Protein AF-M8BTF5-F1 (afdb_monomer_lite)

Radius of gyration: 24.42 Å; chains: 1; bounding box: 63×48×67 Å

Foldseek 3Di:
DQVQFQPDPDDDPPDDLACDPVNVCCCCVVVVQQADEDEPFARADPVRDGSCVVCVVVVRYDYDYDDPQDDPLLLLLLLVVVVPPPDPDDDDDDPPPVPVSPPDDDDDDDDDDDDPERDDGPDDDDPVLLVVLAPPDAADPQEAEEEEEDQCFPPDPLNLQQLVLVVVVCLVPDDPVLVVVVVPDDDDPDPPPSGRYAYEYEHEQDDDGSPDSDGQRRSLSVQSSGSSHNYYDGYDDLAQDPDQDDDDDDDDPDDDDRDGDRPCVVRVHQAYEYEPADPDPCLVVDPDNSCPRCVVVVRYDYHYRPDNDDPVVVSVVCVVCVVVVVVVVVVSVVSSVVVVVPDDDDDDD

pLDDT: mean 70.76, std 21.53, range [23.16, 95.31]

InterPro domains:
  IPR004821 Cytidyltransferase-like domain [PF01467] (1-77)
  IPR014729 Rossmann-like alpha/beta/alpha sandwich fold [G3DSA:3.40.50.620] (1-106)
  IPR014729 Rossmann-like alpha/beta/alpha sandwich fold [G3DSA:3.40.50.620] (118-165)
  IPR014729 Rossmann-like alpha/beta/alpha sandwich fold [G3DSA:3.40.50.620] (202-347)
  IPR044608 Ethanolamine-phosphate cytidylyltransferase [PTHR45780] (1-162)

Structure (mmCIF, N/CA/C/O backbone):
data_AF-M8BTF5-F1
#
_entry.id   AF-M8BTF5-F1
#
loop_
_atom_site.group_PDB
_atom_site.id
_atom_site.type_symbol
_atom_site.label_atom_id
_atom_site.label_alt_id
_atom_site.label_comp_id
_atom_site.label_asym_id
_atom_site.label_entity_id
_atom_site.label_seq_id
_atom_site.pdbx_PDB_ins_code
_atom_site.Cartn_x
_atom_site.Cartn_y
_atom_site.Cartn_z
_atom_site.occupancy
_atom_site.B_iso_or_equiv
_atom_site.auth_seq_id
_atom_site.auth_comp_id
_atom_site.auth_asym_id
_atom_site.auth_atom_id
_atom_site.pdbx_PDB_model_num
ATOM 1 N N . MET A 1 1 ? -2.715 7.857 0.118 1.00 91.88 1 MET A N 1
ATOM 2 C CA . MET A 1 1 ? -2.411 6.487 0.606 1.00 91.88 1 MET A CA 1
ATOM 3 C C . MET A 1 1 ? -3.646 5.615 0.764 1.00 91.88 1 MET A C 1
ATOM 5 O O . MET A 1 1 ? -3.796 4.723 -0.051 1.00 91.88 1 MET A O 1
ATOM 9 N N . VAL A 1 2 ? -4.540 5.851 1.737 1.00 93.94 2 VAL A N 1
ATOM 10 C CA . VAL A 1 2 ? -5.700 4.960 1.991 1.00 93.94 2 VAL A CA 1
ATOM 11 C C . VAL A 1 2 ? -6.562 4.757 0.738 1.00 93.94 2 VAL A C 1
ATOM 13 O O . VAL A 1 2 ? -6.818 3.623 0.352 1.00 93.94 2 VAL A O 1
ATOM 16 N N . ARG A 1 3 ? -6.881 5.842 0.017 1.00 93.25 3 ARG A N 1
ATOM 17 C CA . ARG A 1 3 ? -7.615 5.792 -1.261 1.00 93.25 3 ARG A CA 1
ATOM 18 C C . ARG A 1 3 ? -6.934 4.941 -2.340 1.00 93.25 3 ARG A C 1
ATOM 20 O O . ARG A 1 3 ? -7.605 4.490 -3.247 1.00 93.25 3 ARG A O 1
ATOM 27 N N . ALA A 1 4 ? -5.624 4.708 -2.279 1.00 91.69 4 ALA A N 1
ATOM 28 C CA . ALA A 1 4 ? -4.925 3.900 -3.278 1.00 91.69 4 ALA A CA 1
ATOM 29 C C . ALA A 1 4 ? -5.041 2.391 -3.019 1.00 91.69 4 ALA A C 1
ATOM 31 O O . ALA A 1 4 ? -4.773 1.604 -3.921 1.00 91.69 4 ALA A O 1
ATOM 32 N N . VAL A 1 5 ? -5.476 1.970 -1.827 1.00 95.00 5 VAL A N 1
ATOM 33 C CA . VAL A 1 5 ? -5.699 0.554 -1.514 1.00 95.00 5 VAL A CA 1
ATOM 34 C C . VAL A 1 5 ? -6.898 0.042 -2.310 1.00 95.00 5 VAL A C 1
ATOM 36 O O . VAL A 1 5 ? -7.943 0.691 -2.358 1.00 95.00 5 VAL A O 1
ATOM 39 N N . LYS A 1 6 ? -6.762 -1.112 -2.962 1.00 92.69 6 LYS A N 1
ATOM 40 C CA . LYS A 1 6 ? -7.749 -1.611 -3.935 1.00 92.69 6 LYS A CA 1
ATOM 41 C C . LYS A 1 6 ? -9.100 -2.029 -3.363 1.00 92.69 6 LYS A C 1
ATOM 43 O O . LYS A 1 6 ? -10.069 -2.055 -4.112 1.00 92.69 6 LYS A O 1
ATOM 48 N N . TRP A 1 7 ? -9.156 -2.311 -2.064 1.00 94.88 7 TRP A N 1
ATOM 49 C CA . TRP A 1 7 ? -10.384 -2.665 -1.343 1.00 94.88 7 TRP A CA 1
ATOM 50 C C . TRP A 1 7 ? -11.135 -1.460 -0.756 1.00 94.88 7 TRP A C 1
ATOM 52 O O . TRP A 1 7 ? -12.173 -1.648 -0.138 1.00 94.88 7 TRP A O 1
ATOM 62 N N . VAL A 1 8 ? -10.595 -0.243 -0.873 1.00 94.88 8 VAL A N 1
ATOM 63 C CA . VAL A 1 8 ? -11.203 0.967 -0.295 1.00 94.88 8 VAL A CA 1
ATOM 64 C C . VAL A 1 8 ? -12.071 1.652 -1.341 1.00 94.88 8 VAL A C 1
ATOM 66 O O . VAL A 1 8 ? -11.531 2.206 -2.285 1.00 94.88 8 VAL A O 1
ATOM 69 N N . ASP A 1 9 ? -13.387 1.702 -1.199 1.00 93.75 9 ASP A N 1
ATOM 70 C CA . ASP A 1 9 ? -14.206 2.422 -2.187 1.00 93.75 9 ASP A CA 1
ATOM 71 C C . ASP A 1 9 ? -14.142 3.942 -1.985 1.00 93.75 9 ASP A C 1
ATOM 73 O O . ASP A 1 9 ? -13.822 4.682 -2.919 1.00 93.75 9 ASP A O 1
ATOM 77 N N . ASP A 1 10 ? -14.321 4.401 -0.744 1.00 93.38 10 ASP A N 1
ATOM 78 C CA . ASP A 1 10 ? -14.235 5.816 -0.386 1.00 93.38 10 ASP A CA 1
ATOM 79 C C . ASP A 1 10 ? -13.507 6.052 0.947 1.00 93.38 10 ASP A C 1
ATOM 81 O O . ASP A 1 10 ? -13.260 5.133 1.730 1.00 93.38 10 ASP A O 1
ATOM 85 N N . VAL A 1 11 ? -13.116 7.303 1.188 1.00 94.25 11 VAL A N 1
ATOM 86 C CA . VAL A 1 11 ? -12.413 7.750 2.391 1.00 94.25 11 VAL A CA 1
ATOM 87 C C . VAL A 1 11 ? -13.181 8.912 2.999 1.00 94.25 11 VAL A C 1
ATOM 89 O O . VAL A 1 11 ? -13.242 9.985 2.403 1.00 94.25 11 VAL A O 1
ATOM 92 N N . ILE A 1 12 ? -13.698 8.708 4.210 1.00 92.88 12 ILE A N 1
ATOM 93 C CA . ILE A 1 12 ? -14.308 9.763 5.023 1.00 92.88 12 ILE A CA 1
ATOM 94 C C . ILE A 1 12 ? -13.173 10.493 5.764 1.00 92.88 12 ILE A C 1
ATOM 96 O O . ILE A 1 12 ? -12.535 9.880 6.627 1.00 92.88 12 ILE A O 1
ATOM 100 N N . PRO A 1 13 ? -12.859 11.756 5.421 1.00 93.44 13 PRO A N 1
ATOM 101 C CA . PRO A 1 13 ? -11.859 12.532 6.146 1.00 93.44 13 PRO A CA 1
ATOM 102 C C . PRO A 1 13 ? -12.377 12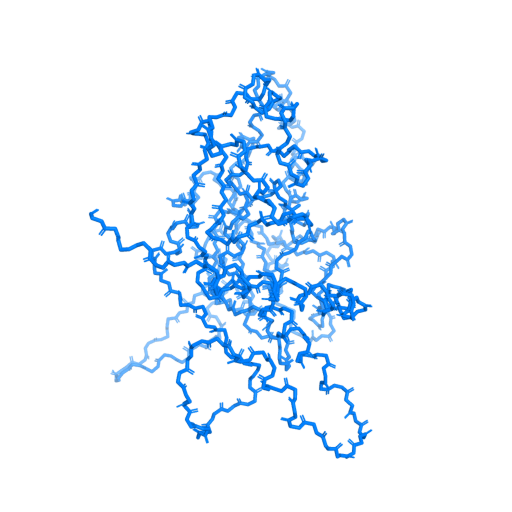.926 7.534 1.00 93.44 13 PRO A C 1
ATOM 104 O O . PRO A 1 13 ? -13.581 12.901 7.788 1.00 93.44 13 PRO A O 1
ATOM 107 N N . ASP A 1 14 ? -11.451 13.289 8.423 1.00 90.62 14 ASP A N 1
ATOM 108 C CA . ASP A 1 14 ? -11.752 13.853 9.747 1.00 90.62 14 ASP A CA 1
ATOM 109 C C . ASP A 1 14 ? -12.682 12.985 10.615 1.00 90.62 14 ASP A C 1
ATOM 111 O O . ASP A 1 14 ? -13.454 13.484 11.434 1.00 90.62 14 ASP A O 1
ATOM 115 N N . ALA A 1 15 ? -12.604 11.659 10.448 1.00 91.62 15 ALA A N 1
ATOM 116 C CA . ALA A 1 15 ? -13.328 10.716 11.290 1.00 91.62 15 ALA A CA 1
ATOM 117 C C . ALA A 1 15 ? -12.871 10.849 12.761 1.00 91.62 15 ALA A C 1
ATOM 119 O O . ALA A 1 15 ? -11.661 10.860 13.025 1.00 91.62 15 ALA A O 1
ATOM 120 N N . PRO A 1 16 ? -13.804 10.942 13.729 1.00 91.06 16 PRO A N 1
ATOM 121 C CA . PRO A 1 16 ? -13.460 11.066 15.138 1.00 91.06 16 PRO A CA 1
ATOM 122 C C . PRO A 1 16 ? -12.758 9.803 15.643 1.00 91.06 16 PRO A C 1
ATOM 124 O O . PRO A 1 16 ? -13.013 8.695 15.174 1.00 91.06 16 PRO A O 1
ATOM 127 N N . TYR A 1 17 ? -11.886 9.968 16.641 1.00 86.62 17 TYR A N 1
ATOM 128 C CA . TYR A 1 17 ? -11.158 8.843 17.235 1.00 86.62 17 TYR A CA 1
ATOM 129 C C . TYR A 1 17 ? -12.093 7.842 17.938 1.00 86.62 17 TYR A C 1
ATOM 131 O O . TYR A 1 17 ? -11.892 6.635 17.840 1.00 86.62 17 TYR A O 1
ATOM 139 N N . ALA A 1 18 ? -13.111 8.345 18.642 1.00 88.69 18 ALA A N 1
ATOM 140 C CA . ALA A 1 18 ? -14.152 7.540 19.274 1.00 88.69 18 ALA A CA 1
ATOM 141 C C . ALA A 1 18 ? -15.421 7.555 18.417 1.00 88.69 18 ALA A C 1
ATOM 143 O O . ALA A 1 18 ? -15.786 8.601 17.873 1.00 88.69 18 ALA A O 1
ATOM 144 N N . ILE A 1 19 ? -16.131 6.427 18.346 1.00 90.50 19 ILE A N 1
ATOM 145 C CA . ILE A 1 19 ? -17.435 6.380 17.680 1.00 90.50 19 ILE A CA 1
ATOM 146 C C . ILE A 1 19 ? -18.469 7.028 18.603 1.00 90.50 19 ILE A C 1
ATOM 148 O O . ILE A 1 19 ? -18.914 6.408 19.565 1.00 90.50 19 ILE A O 1
ATOM 152 N N . THR A 1 20 ? -18.834 8.279 18.318 1.00 91.00 20 THR A N 1
ATOM 153 C CA . THR A 1 20 ? -19.910 9.006 19.009 1.00 91.00 20 THR A CA 1
ATOM 154 C C . THR A 1 20 ? -21.282 8.632 18.444 1.00 91.00 20 THR A C 1
ATOM 156 O O . THR A 1 20 ? -21.372 8.082 17.346 1.00 91.00 20 THR A O 1
ATOM 159 N N . GLU A 1 21 ? -22.364 8.945 19.165 1.00 91.12 21 GLU A N 1
ATOM 160 C CA . GLU A 1 21 ? -23.736 8.730 18.671 1.00 91.12 21 GLU A CA 1
ATOM 161 C C . GLU A 1 21 ? -24.002 9.498 17.368 1.00 91.12 21 GLU A C 1
ATOM 163 O O . GLU A 1 21 ? -24.509 8.923 16.405 1.00 91.12 21 GLU A O 1
ATOM 168 N N . ASP A 1 22 ? -23.573 10.760 17.290 1.00 92.94 22 ASP A N 1
ATOM 169 C CA . ASP A 1 22 ? -23.720 11.585 16.085 1.00 92.94 22 ASP A CA 1
ATOM 170 C C . ASP A 1 22 ? -22.992 10.974 14.886 1.00 92.94 22 ASP A C 1
ATOM 172 O O . ASP A 1 22 ? -23.549 10.858 13.792 1.00 92.94 22 ASP A O 1
ATOM 176 N N . PHE A 1 23 ? -21.749 10.528 15.091 1.00 93.50 23 PHE A N 1
ATOM 177 C CA . PHE A 1 23 ? -20.981 9.915 14.015 1.00 93.50 23 PHE A CA 1
ATOM 178 C C . PHE A 1 23 ? -21.560 8.558 13.617 1.00 93.50 23 PHE A C 1
ATOM 180 O O . PHE A 1 23 ? -21.603 8.230 12.435 1.00 93.50 23 PHE A O 1
ATOM 187 N N . MET A 1 24 ? -22.075 7.789 14.574 1.00 92.62 24 MET A N 1
ATOM 188 C CA . MET A 1 24 ? -22.773 6.538 14.302 1.00 92.62 24 MET A CA 1
ATOM 189 C C . MET A 1 24 ? -24.024 6.747 13.445 1.00 92.62 24 MET A C 1
ATOM 191 O O . MET A 1 24 ? -24.221 6.018 12.471 1.00 92.62 24 MET A O 1
ATOM 195 N N . ASN A 1 25 ? -24.832 7.763 13.759 1.00 92.38 25 ASN A N 1
ATOM 196 C CA . ASN A 1 25 ? -25.991 8.140 12.952 1.00 92.38 25 ASN A CA 1
ATOM 197 C C . ASN A 1 25 ? -25.573 8.509 11.528 1.00 92.38 25 ASN A C 1
ATOM 199 O O . ASN A 1 25 ? -26.194 8.047 10.572 1.00 92.38 25 ASN A O 1
ATOM 203 N N . LYS A 1 26 ? -24.476 9.257 11.381 1.00 93.50 26 LYS A N 1
ATOM 204 C CA . LYS A 1 26 ? -23.908 9.585 10.073 1.00 93.50 26 LYS A CA 1
ATOM 205 C C . LYS A 1 26 ? -23.497 8.330 9.295 1.00 93.50 26 LYS A C 1
ATOM 207 O O . LYS A 1 26 ? -23.896 8.150 8.147 1.00 93.50 26 LYS A O 1
ATOM 212 N N . LEU A 1 27 ? -22.736 7.426 9.919 1.00 93.38 27 LEU A N 1
ATOM 213 C CA . LEU A 1 27 ? -22.276 6.181 9.291 1.00 93.38 27 LEU A CA 1
ATOM 214 C C . LEU A 1 27 ? -23.445 5.313 8.811 1.00 93.38 27 LEU A C 1
ATOM 216 O O . LEU A 1 27 ? -23.391 4.748 7.722 1.00 93.38 27 LEU A O 1
ATOM 220 N N . PHE A 1 28 ? -24.499 5.202 9.612 1.00 91.25 28 PHE A N 1
ATOM 221 C CA . PHE A 1 28 ? -25.571 4.246 9.359 1.00 91.25 28 PHE A CA 1
ATOM 222 C C . PHE A 1 28 ? -26.722 4.797 8.527 1.00 91.25 28 PHE A C 1
ATOM 224 O O . PHE A 1 28 ? -27.287 4.036 7.748 1.00 91.25 28 PHE A O 1
ATOM 231 N N . ASN A 1 29 ? -27.053 6.080 8.670 1.00 92.44 29 ASN A N 1
ATOM 232 C CA . ASN A 1 29 ? -28.206 6.678 7.995 1.00 92.44 29 ASN A CA 1
ATOM 233 C C . ASN A 1 29 ? -27.806 7.479 6.750 1.00 92.44 29 ASN A C 1
ATOM 235 O O . ASN A 1 29 ? -28.564 7.509 5.787 1.00 92.44 29 ASN A O 1
ATOM 239 N N . GLU A 1 30 ? -26.635 8.128 6.753 1.00 93.12 30 GLU A N 1
ATOM 240 C CA . GLU A 1 30 ? -26.167 8.905 5.594 1.00 93.12 30 GLU A CA 1
ATOM 241 C C . GLU A 1 30 ? -25.276 8.059 4.682 1.00 93.12 30 GLU A C 1
ATOM 243 O O . GLU A 1 30 ? -25.489 8.013 3.472 1.00 93.12 30 GLU A O 1
ATOM 248 N N . TYR A 1 31 ? -24.295 7.355 5.257 1.00 92.44 31 TYR A N 1
ATOM 249 C CA . TYR A 1 31 ? -23.362 6.523 4.488 1.00 92.44 31 TYR A CA 1
ATOM 250 C C . TYR A 1 31 ? -23.852 5.087 4.254 1.00 92.44 31 TYR A C 1
ATOM 252 O O . TYR A 1 31 ? -23.210 4.357 3.502 1.00 92.44 31 TYR A O 1
ATOM 260 N N . ASN A 1 32 ? -24.972 4.677 4.862 1.00 94.44 32 ASN A N 1
ATOM 261 C CA . ASN A 1 32 ? -25.550 3.331 4.736 1.00 94.44 32 ASN A CA 1
ATOM 262 C C . ASN A 1 32 ? -24.550 2.193 5.030 1.00 94.44 32 ASN A C 1
ATOM 264 O O . ASN A 1 32 ? -24.510 1.183 4.332 1.00 94.44 32 ASN A O 1
ATOM 268 N N . ILE A 1 33 ? -23.715 2.354 6.060 1.00 94.50 33 ILE A N 1
ATOM 269 C CA . ILE A 1 33 ? -22.727 1.343 6.459 1.00 94.50 33 ILE A CA 1
ATOM 270 C C . ILE A 1 33 ? -23.385 0.295 7.357 1.00 94.50 33 ILE A C 1
ATOM 272 O O . ILE A 1 33 ? -23.956 0.623 8.390 1.00 94.50 33 ILE A O 1
ATOM 276 N N . ASP A 1 34 ? -23.257 -0.990 7.040 1.00 94.31 34 ASP A N 1
ATOM 277 C CA . ASP A 1 34 ? -23.866 -2.050 7.856 1.00 94.31 34 ASP A CA 1
ATOM 278 C C . ASP A 1 34 ? -23.084 -2.347 9.142 1.00 94.31 34 ASP A C 1
ATOM 280 O O . ASP A 1 34 ? -23.672 -2.487 10.218 1.00 94.31 34 ASP A O 1
ATOM 284 N N . TYR A 1 35 ? -21.754 -2.424 9.038 1.00 95.31 35 TYR A N 1
ATOM 285 C CA . TYR A 1 35 ? -20.866 -2.859 10.116 1.00 95.31 35 TYR A CA 1
ATOM 286 C C . TYR A 1 35 ? -19.579 -2.037 10.172 1.00 95.31 35 TYR A C 1
ATOM 288 O O . TYR A 1 35 ? -18.994 -1.701 9.145 1.00 95.31 35 TYR A O 1
ATOM 296 N N . ILE A 1 36 ? -19.088 -1.816 11.390 1.00 94.50 36 ILE A N 1
ATOM 297 C CA . ILE A 1 36 ? -17.745 -1.302 11.665 1.00 94.50 36 ILE A CA 1
ATOM 298 C C . ILE A 1 36 ? -16.819 -2.493 11.923 1.00 94.50 36 ILE A C 1
ATOM 300 O O . ILE A 1 36 ? -17.150 -3.377 12.715 1.00 94.50 36 ILE A O 1
ATOM 304 N N . ILE A 1 37 ? -15.662 -2.528 11.259 1.00 94.69 37 ILE A N 1
ATOM 305 C CA . ILE A 1 37 ? -14.674 -3.605 11.401 1.00 94.69 37 ILE A CA 1
ATOM 306 C C . ILE A 1 37 ? -13.396 -3.048 12.026 1.00 94.69 37 ILE A C 1
ATOM 308 O O . ILE A 1 37 ? -12.874 -2.038 11.558 1.00 94.69 37 ILE A O 1
ATOM 312 N N . HIS A 1 38 ? -12.871 -3.721 13.050 1.00 92.81 38 HIS A N 1
ATOM 313 C CA . HIS A 1 38 ? -11.590 -3.379 13.672 1.00 92.81 38 HIS A CA 1
ATOM 314 C C . HIS A 1 38 ? -10.766 -4.636 13.990 1.00 92.81 38 HIS A C 1
ATOM 316 O O . HIS A 1 38 ? -11.296 -5.750 14.015 1.00 92.81 38 HIS A O 1
ATOM 322 N N . GLY A 1 39 ? -9.467 -4.447 14.230 1.00 88.50 39 GLY A N 1
ATOM 323 C CA . GLY A 1 39 ? -8.601 -5.479 14.794 1.00 88.50 39 GLY A CA 1
ATOM 324 C C . GLY A 1 39 ? -9.070 -5.949 16.174 1.00 88.50 39 GLY A C 1
ATOM 325 O O . GLY A 1 39 ? -9.899 -5.307 16.829 1.00 88.50 39 GLY A O 1
ATOM 326 N N . ASP A 1 40 ? -8.528 -7.079 16.607 1.00 84.88 40 ASP A N 1
ATOM 327 C CA . ASP A 1 40 ? -8.742 -7.682 17.923 1.00 84.88 40 ASP A CA 1
ATOM 328 C C . ASP A 1 40 ? -7.954 -6.998 19.058 1.00 84.88 40 ASP A C 1
ATOM 330 O O . ASP A 1 40 ? -8.089 -7.384 20.220 1.00 84.88 40 ASP A O 1
ATOM 334 N N . ASP A 1 41 ? -7.180 -5.953 18.749 1.00 83.25 41 ASP A N 1
ATOM 335 C CA . ASP A 1 41 ? -6.477 -5.132 19.726 1.00 83.25 41 ASP A CA 1
ATOM 336 C C . ASP A 1 41 ? -7.425 -4.194 20.502 1.00 83.25 41 ASP A C 1
ATOM 338 O O . ASP A 1 41 ? -8.382 -3.647 19.939 1.00 83.25 41 ASP A O 1
ATOM 342 N N . PRO A 1 42 ? -7.184 -3.988 21.813 1.00 81.88 42 PRO A N 1
ATOM 343 C CA . PRO A 1 42 ? -8.034 -3.131 22.626 1.00 81.88 42 PRO A CA 1
ATOM 344 C C . PRO A 1 42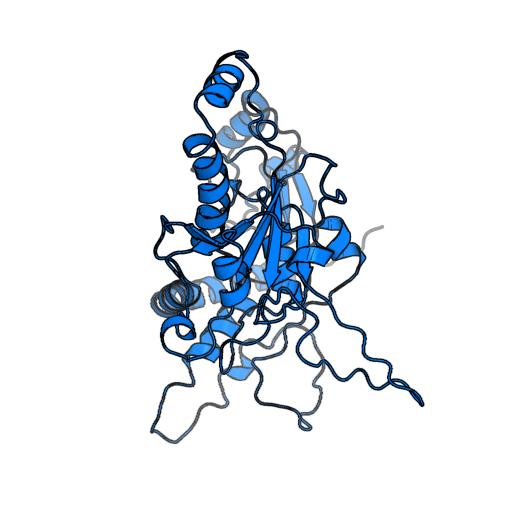 ? -7.881 -1.664 22.205 1.00 81.88 42 PRO A C 1
ATOM 346 O O . PRO A 1 42 ? -6.779 -1.118 22.157 1.00 81.88 42 PRO A O 1
ATOM 349 N N . CYS A 1 43 ? -9.009 -1.003 21.944 1.00 85.44 43 CYS A N 1
ATOM 350 C CA . CYS A 1 43 ? -9.060 0.418 21.614 1.00 85.44 43 CYS A CA 1
ATOM 351 C C . CYS A 1 43 ? -9.731 1.179 22.761 1.00 85.44 43 CYS A C 1
ATOM 353 O O . CYS A 1 43 ? -10.956 1.289 22.816 1.00 85.44 43 CYS A O 1
ATOM 355 N N . LEU A 1 44 ? -8.917 1.642 23.712 1.00 85.25 44 LEU A N 1
ATOM 356 C CA . LEU A 1 44 ? -9.391 2.286 24.936 1.00 85.25 44 LEU A CA 1
ATOM 357 C C . LEU A 1 44 ? -9.253 3.809 24.859 1.00 85.25 44 LEU A C 1
ATOM 359 O O . LEU A 1 44 ? -8.256 4.338 24.356 1.00 85.25 44 LEU A O 1
ATOM 363 N N . LEU A 1 45 ? -10.254 4.505 25.387 1.00 85.88 45 LEU A N 1
ATOM 364 C CA . LEU A 1 45 ? -10.249 5.945 25.615 1.00 85.88 45 LEU A CA 1
ATOM 365 C C . LEU A 1 45 ? -9.493 6.287 26.916 1.00 85.88 45 LEU A C 1
ATOM 367 O O . LEU A 1 45 ? -9.196 5.393 27.713 1.00 85.88 45 LEU A O 1
ATOM 371 N N . PRO A 1 46 ? -9.146 7.569 27.162 1.00 82.94 46 PRO A N 1
ATOM 372 C CA . PRO A 1 46 ? -8.409 7.971 28.366 1.00 82.94 46 PRO A CA 1
ATOM 373 C C . PRO A 1 46 ? -9.096 7.618 29.694 1.00 82.94 46 PRO A C 1
ATOM 375 O O . PRO A 1 46 ? -8.419 7.476 30.708 1.00 82.94 46 PRO A O 1
ATOM 378 N N . ASP A 1 47 ? -10.420 7.471 29.686 1.00 83.75 47 ASP A N 1
ATOM 379 C CA . ASP A 1 47 ? -11.238 7.039 30.824 1.00 83.75 47 ASP A CA 1
ATOM 380 C C . ASP A 1 47 ? -11.299 5.504 30.990 1.00 83.75 47 ASP A C 1
ATOM 382 O O . ASP A 1 47 ? -11.920 5.005 31.925 1.00 83.75 47 ASP A O 1
ATOM 386 N N . GLY A 1 48 ? -10.641 4.750 30.102 1.00 82.31 48 GLY A N 1
ATOM 387 C CA . GLY A 1 48 ? -10.629 3.288 30.082 1.00 82.31 48 GLY A CA 1
ATOM 388 C C . GLY A 1 48 ? -11.824 2.653 29.369 1.00 82.31 48 GLY A C 1
ATOM 389 O O . GLY A 1 48 ? -11.900 1.425 29.313 1.00 82.31 48 GLY A O 1
ATOM 390 N N . THR A 1 49 ? -12.745 3.446 28.817 1.00 86.25 49 THR A N 1
ATOM 391 C CA . THR A 1 49 ? -13.893 2.924 28.069 1.00 86.25 49 THR A CA 1
ATOM 392 C C . THR A 1 49 ? -13.501 2.494 26.656 1.00 86.25 49 THR A C 1
ATOM 394 O O . THR A 1 49 ? -12.495 2.929 26.095 1.00 86.25 49 THR A O 1
ATOM 397 N N . ASP A 1 50 ? -14.286 1.589 26.076 1.00 87.69 50 ASP A N 1
ATOM 398 C CA . ASP A 1 50 ? -14.058 1.070 24.729 1.00 87.69 50 ASP A CA 1
ATOM 399 C C . ASP A 1 50 ? -14.541 2.073 23.670 1.00 87.69 50 ASP A C 1
ATOM 401 O O . ASP A 1 50 ? -15.721 2.434 23.642 1.00 87.69 50 ASP A O 1
ATOM 405 N N . ALA A 1 51 ? -13.650 2.474 22.759 1.00 91.62 51 ALA A N 1
ATOM 406 C CA . ALA A 1 51 ? -13.941 3.430 21.686 1.00 91.62 51 ALA A CA 1
ATOM 407 C C . ALA A 1 51 ? -15.068 2.974 20.731 1.00 91.62 51 ALA A C 1
ATOM 409 O O . ALA A 1 51 ? -15.644 3.799 20.018 1.00 91.62 51 ALA A O 1
ATOM 410 N N . TYR A 1 52 ? -15.397 1.676 20.729 1.00 92.19 52 TYR A N 1
ATOM 411 C CA . TYR A 1 52 ? -16.444 1.054 19.915 1.00 92.19 52 TYR A CA 1
ATOM 412 C C . TYR A 1 52 ? -17.630 0.532 20.742 1.00 92.19 52 TYR A C 1
ATOM 414 O O . TYR A 1 52 ? -18.464 -0.204 20.204 1.00 92.19 52 TYR A O 1
ATOM 422 N N . ALA A 1 53 ? -17.743 0.891 22.028 1.00 91.62 53 ALA A N 1
ATOM 423 C CA . ALA A 1 53 ? -18.791 0.391 22.926 1.00 91.62 53 ALA A CA 1
ATOM 424 C C . ALA A 1 53 ? -20.206 0.544 22.345 1.00 91.62 53 ALA A C 1
ATOM 426 O O . ALA A 1 53 ? -20.991 -0.407 22.357 1.00 91.62 53 ALA A O 1
ATOM 427 N N . LEU A 1 54 ? -20.517 1.715 21.778 1.00 91.69 54 LEU A N 1
ATOM 428 C CA . LEU A 1 54 ? -21.819 1.982 21.168 1.00 91.69 54 LEU A CA 1
ATOM 429 C C . LEU A 1 54 ? -22.085 1.042 19.977 1.00 91.69 54 LEU A C 1
ATOM 431 O O . LEU A 1 54 ? -23.170 0.475 19.861 1.00 91.69 54 LEU A O 1
ATOM 435 N N . ALA A 1 55 ? -21.088 0.832 19.109 1.00 92.25 55 ALA A N 1
ATOM 436 C CA . ALA A 1 55 ? -21.238 0.014 17.904 1.00 92.25 55 ALA A CA 1
ATOM 437 C C . ALA A 1 55 ? -21.399 -1.473 18.248 1.00 92.25 55 ALA A C 1
ATOM 439 O O . ALA A 1 55 ? -22.184 -2.184 17.616 1.00 92.25 55 ALA A O 1
ATOM 440 N N . LYS A 1 56 ? -20.694 -1.928 19.293 1.00 92.88 56 LYS A N 1
ATOM 441 C CA . LYS A 1 56 ? -20.839 -3.270 19.873 1.00 92.88 56 LYS A CA 1
ATOM 442 C C . LYS A 1 56 ? -22.231 -3.476 20.461 1.00 92.88 56 LYS A C 1
ATOM 444 O O . LYS A 1 56 ? -22.872 -4.472 20.143 1.00 92.88 56 LYS A O 1
ATOM 449 N N . LYS A 1 57 ? -22.728 -2.516 21.251 1.00 93.25 57 LYS A N 1
ATOM 450 C CA . LYS A 1 57 ? -24.078 -2.560 21.838 1.00 93.25 57 LYS A CA 1
ATOM 451 C C . LYS A 1 57 ? -25.174 -2.605 20.768 1.00 93.25 57 LYS A C 1
ATOM 453 O O . LYS A 1 57 ? -26.169 -3.295 20.952 1.00 93.25 57 LYS A O 1
ATOM 458 N N . ALA A 1 58 ? -24.971 -1.917 19.646 1.00 92.25 58 ALA A N 1
ATOM 459 C CA . ALA A 1 58 ? -25.884 -1.937 18.504 1.00 92.25 58 ALA A CA 1
ATOM 460 C C . ALA A 1 58 ? -25.799 -3.222 17.651 1.00 92.25 58 ALA A C 1
ATOM 462 O O . ALA A 1 58 ? -26.554 -3.359 16.693 1.00 92.25 58 ALA A O 1
ATOM 463 N N . GLY A 1 59 ? -24.872 -4.146 17.940 1.00 94.19 59 GLY A N 1
ATOM 464 C CA . GLY A 1 59 ? -24.655 -5.351 17.129 1.00 94.19 59 GLY A CA 1
ATOM 465 C C . GLY A 1 59 ? -24.042 -5.079 15.747 1.00 94.19 59 GLY A C 1
ATOM 466 O O . GLY A 1 59 ? -24.074 -5.946 14.875 1.00 94.19 59 GLY A O 1
ATOM 467 N N . ARG A 1 60 ? -23.471 -3.885 15.529 1.00 94.12 60 ARG A N 1
ATOM 468 C CA . ARG A 1 60 ? -22.930 -3.420 14.235 1.00 94.12 60 ARG A CA 1
ATOM 469 C C . ARG A 1 60 ? -21.404 -3.318 14.244 1.00 94.12 60 ARG A C 1
ATOM 471 O O . ARG A 1 60 ? -20.821 -2.464 13.582 1.00 94.12 60 ARG A O 1
ATOM 478 N N . TYR A 1 61 ? -20.749 -4.203 14.989 1.00 94.88 61 TYR A N 1
ATOM 479 C CA . TYR A 1 61 ? -19.294 -4.272 15.103 1.00 94.88 61 TYR A CA 1
ATOM 480 C C . TYR A 1 61 ? -18.793 -5.695 14.837 1.00 94.88 61 TYR A C 1
ATOM 482 O O . TYR A 1 61 ? -19.354 -6.661 15.355 1.00 94.88 61 TYR A O 1
ATOM 490 N N . LYS A 1 62 ? -17.729 -5.828 14.040 1.00 94.81 62 LYS A N 1
ATOM 491 C CA . LYS A 1 62 ? -17.065 -7.101 13.726 1.00 94.81 62 LYS A CA 1
ATOM 492 C C . LYS A 1 62 ? -15.564 -6.999 13.988 1.00 94.81 62 LYS A C 1
ATOM 494 O O . LYS A 1 62 ? -14.956 -5.953 13.773 1.00 94.81 62 LYS A O 1
ATOM 499 N N . GLN A 1 63 ? -14.969 -8.104 14.423 1.00 92.88 63 GLN A N 1
ATOM 500 C CA . GLN A 1 63 ? -13.532 -8.194 14.684 1.00 92.88 63 GLN A CA 1
ATOM 501 C C . GLN A 1 63 ? -12.832 -9.024 13.618 1.00 92.88 63 GLN A C 1
ATOM 503 O O . GLN A 1 63 ? -13.368 -10.029 13.147 1.00 92.88 63 GLN A O 1
ATOM 508 N N . ILE A 1 64 ? -11.617 -8.613 13.269 1.00 92.38 64 ILE A N 1
ATOM 509 C CA . ILE A 1 64 ? -10.705 -9.373 12.417 1.00 92.38 64 ILE A CA 1
ATOM 510 C C . ILE A 1 64 ? -9.387 -9.602 13.145 1.00 92.38 64 ILE A C 1
ATOM 512 O O . ILE A 1 64 ? -8.942 -8.770 13.932 1.00 92.38 64 ILE A O 1
ATOM 516 N N . LYS A 1 65 ? -8.757 -10.744 12.868 1.00 85.69 65 LYS A N 1
ATOM 517 C CA . LYS A 1 65 ? -7.451 -11.068 13.439 1.00 85.69 65 LYS A CA 1
ATOM 518 C C . LYS A 1 65 ? -6.381 -10.142 12.884 1.00 85.69 65 LYS A C 1
ATOM 520 O O . LYS A 1 65 ? -6.395 -9.805 11.695 1.00 85.69 65 LYS A O 1
ATOM 525 N N . ARG A 1 66 ? -5.417 -9.802 13.732 1.00 81.38 66 ARG A N 1
ATOM 526 C CA . ARG A 1 66 ? -4.215 -9.080 13.324 1.00 81.38 66 ARG A CA 1
ATOM 527 C C . ARG A 1 66 ? -3.433 -9.839 12.243 1.00 81.38 66 ARG A C 1
ATOM 529 O O . ARG A 1 66 ? -3.343 -11.065 12.244 1.00 81.38 66 ARG A O 1
ATOM 536 N N . THR A 1 67 ? -2.826 -9.092 11.324 1.00 82.44 67 THR A N 1
ATOM 537 C CA . THR A 1 67 ? -1.907 -9.656 10.330 1.00 82.44 67 THR A CA 1
ATOM 538 C C . THR A 1 67 ? -0.592 -10.065 10.993 1.00 82.44 67 THR A C 1
ATOM 540 O O . THR A 1 67 ? 0.152 -9.221 11.486 1.00 82.44 67 THR A O 1
ATOM 543 N N . GLU A 1 68 ? -0.290 -11.361 10.961 1.00 77.69 68 GLU A N 1
ATOM 544 C CA . GLU A 1 68 ? 0.952 -11.922 11.505 1.00 77.69 68 GLU A CA 1
ATOM 545 C C . GLU A 1 68 ? 2.198 -11.480 10.724 1.00 77.69 68 GLU A C 1
ATOM 547 O O . GLU A 1 68 ? 2.224 -11.537 9.485 1.00 77.69 68 GLU A O 1
ATOM 552 N N . GLY A 1 69 ? 3.260 -11.148 11.461 1.00 73.75 69 GLY A N 1
ATOM 553 C CA . GLY A 1 69 ? 4.600 -10.901 10.922 1.00 73.75 69 GLY A CA 1
ATOM 554 C C . GLY A 1 69 ? 4.883 -9.471 10.454 1.00 73.75 69 GLY A C 1
ATOM 555 O O . GLY A 1 69 ? 5.969 -9.230 9.941 1.00 73.75 69 GLY A O 1
ATOM 556 N N . VAL A 1 70 ? 3.950 -8.524 10.630 1.00 80.31 70 VAL A N 1
ATOM 557 C CA . VAL A 1 70 ? 4.176 -7.095 10.347 1.00 80.31 70 VAL A CA 1
ATOM 558 C C . VAL A 1 70 ? 3.518 -6.216 11.411 1.00 80.31 70 VAL A C 1
ATOM 560 O O . VAL A 1 70 ? 2.345 -6.372 11.751 1.00 80.31 70 VAL A O 1
ATOM 563 N N . SER A 1 71 ? 4.265 -5.240 11.927 1.00 83.12 71 SER A N 1
ATOM 564 C CA . SER A 1 71 ? 3.719 -4.172 12.767 1.00 83.12 71 SER A CA 1
ATOM 565 C C . SER A 1 71 ? 4.486 -2.870 12.562 1.00 83.12 71 SER A C 1
ATOM 567 O O . SER A 1 71 ? 5.656 -2.882 12.186 1.00 83.12 71 SER A O 1
ATOM 569 N N . THR A 1 72 ? 3.850 -1.730 12.844 1.00 84.25 72 THR A N 1
ATOM 570 C CA . THR A 1 72 ? 4.540 -0.434 12.788 1.00 84.25 72 THR A CA 1
ATOM 571 C C . THR A 1 72 ? 5.734 -0.394 13.743 1.00 84.25 72 THR A C 1
ATOM 573 O O . THR A 1 72 ? 6.770 0.140 13.371 1.00 84.25 72 THR A O 1
ATOM 576 N N . THR A 1 73 ? 5.628 -1.007 14.927 1.00 81.12 73 THR A N 1
ATOM 577 C CA . THR A 1 73 ? 6.727 -1.082 15.903 1.00 81.12 73 THR A CA 1
ATOM 578 C C . THR A 1 73 ? 7.915 -1.879 15.381 1.00 81.12 73 THR A C 1
ATOM 580 O O . THR A 1 73 ? 9.045 -1.415 15.501 1.00 81.12 73 THR A O 1
ATOM 583 N N . ASP A 1 74 ? 7.667 -3.024 14.744 1.00 84.50 74 ASP A N 1
ATOM 584 C CA . ASP A 1 74 ? 8.712 -3.832 14.109 1.00 84.50 74 ASP A CA 1
ATOM 585 C C . ASP A 1 74 ? 9.405 -3.054 12.978 1.00 84.50 74 ASP A C 1
ATOM 587 O O . ASP A 1 74 ? 10.621 -2.872 12.996 1.00 84.50 74 ASP A O 1
ATOM 591 N N . ILE A 1 75 ? 8.631 -2.476 12.054 1.00 87.50 75 ILE A N 1
ATOM 592 C CA . ILE A 1 75 ? 9.180 -1.695 10.939 1.00 87.50 75 ILE A CA 1
ATOM 593 C C . ILE A 1 75 ? 9.985 -0.481 11.437 1.00 87.50 75 ILE A C 1
ATOM 595 O O . ILE A 1 75 ? 11.085 -0.241 10.942 1.00 87.50 75 ILE A O 1
ATOM 599 N N . VAL A 1 76 ? 9.495 0.258 12.440 1.00 85.19 76 VAL A N 1
ATOM 600 C CA . VAL A 1 76 ? 10.247 1.362 13.067 1.00 85.19 76 VAL A CA 1
ATOM 601 C C . VAL A 1 76 ? 11.537 0.845 13.708 1.00 85.19 76 VAL A C 1
ATOM 603 O O . VAL A 1 76 ? 12.588 1.454 13.523 1.00 85.19 76 VAL A O 1
ATOM 606 N N . GLY A 1 77 ? 11.495 -0.297 14.400 1.00 82.94 77 GLY A N 1
ATOM 607 C CA . GLY A 1 77 ? 12.684 -0.949 14.951 1.00 82.94 77 GLY A CA 1
ATOM 608 C C . GLY A 1 77 ? 13.741 -1.242 13.881 1.00 82.94 77 GLY A C 1
ATOM 609 O O . GLY A 1 77 ? 14.909 -0.896 14.065 1.00 82.94 77 GLY A O 1
ATOM 610 N N . ARG A 1 78 ? 13.331 -1.786 12.727 1.00 84.75 78 ARG A N 1
ATOM 611 C CA . ARG A 1 78 ? 14.225 -2.025 11.578 1.00 84.75 78 ARG A CA 1
ATOM 612 C C . ARG A 1 78 ? 14.815 -0.724 11.024 1.00 84.75 78 ARG A C 1
ATOM 614 O O . ARG A 1 78 ? 16.014 -0.667 10.756 1.00 84.75 78 ARG A O 1
ATOM 621 N N . MET A 1 79 ? 14.017 0.343 10.916 1.00 85.31 79 MET A N 1
ATOM 622 C CA . MET A 1 79 ? 14.512 1.659 10.484 1.00 85.31 79 MET A CA 1
ATOM 623 C C . MET A 1 79 ? 15.566 2.233 11.440 1.00 85.31 79 MET A C 1
ATOM 625 O O . MET A 1 79 ? 16.569 2.782 10.987 1.00 85.31 79 MET A O 1
ATOM 629 N N . LEU A 1 80 ? 15.360 2.107 12.755 1.00 79.94 80 LEU A N 1
ATOM 630 C CA . LEU A 1 80 ? 16.296 2.617 13.762 1.00 79.94 80 LEU A CA 1
ATOM 631 C C . LEU A 1 80 ? 17.637 1.873 13.738 1.00 79.94 80 LEU A C 1
ATOM 633 O O . LEU A 1 80 ? 18.675 2.497 13.958 1.00 79.94 80 LEU A O 1
ATOM 637 N N . LEU A 1 81 ? 17.639 0.570 13.433 1.00 75.69 81 LEU A N 1
ATOM 638 C CA . LEU A 1 81 ? 18.877 -0.193 13.232 1.00 75.69 81 LEU A CA 1
ATOM 639 C C . LEU A 1 81 ? 19.684 0.351 12.047 1.00 75.69 81 LEU A C 1
ATOM 641 O O . LEU A 1 81 ? 20.883 0.568 12.178 1.00 75.69 81 LEU A O 1
ATOM 645 N N . CYS A 1 82 ? 19.017 0.676 10.937 1.00 69.94 82 CYS A N 1
ATOM 646 C CA . CYS A 1 82 ? 19.676 1.197 9.733 1.00 69.94 82 CYS A CA 1
ATOM 647 C C . CYS A 1 82 ? 20.345 2.564 9.936 1.00 69.94 82 CYS A C 1
ATOM 649 O O . CYS A 1 82 ? 21.255 2.930 9.197 1.00 69.94 82 CYS A O 1
ATOM 651 N N . VAL A 1 83 ? 19.878 3.348 10.910 1.00 69.94 83 VAL A N 1
ATOM 652 C CA . VAL A 1 83 ? 20.386 4.702 11.191 1.00 69.94 83 VAL A CA 1
ATOM 653 C C . VAL A 1 83 ? 21.560 4.670 12.172 1.00 69.94 83 VAL A C 1
ATOM 655 O O . VAL A 1 83 ? 22.418 5.548 12.133 1.00 69.94 83 VAL A O 1
ATOM 658 N N . ARG A 1 84 ? 21.618 3.655 13.042 1.00 59.00 84 ARG A N 1
ATOM 659 C CA . ARG A 1 84 ? 22.587 3.555 14.142 1.00 59.00 84 ARG A CA 1
ATOM 660 C C . ARG A 1 84 ? 24.006 3.189 13.732 1.00 59.00 84 ARG A C 1
ATOM 662 O O . ARG A 1 84 ? 24.909 3.467 14.504 1.00 59.00 84 ARG A O 1
ATOM 669 N N . GLU A 1 85 ? 24.223 2.617 12.555 1.00 50.81 85 GLU A N 1
ATOM 670 C CA . GLU A 1 85 ? 25.563 2.196 12.115 1.00 50.81 85 GLU A CA 1
ATOM 671 C C . GLU A 1 85 ? 26.370 3.296 11.401 1.00 50.81 85 GLU A C 1
ATOM 673 O O . GLU A 1 85 ? 27.399 3.030 10.786 1.00 50.81 85 GLU A O 1
ATOM 678 N N . ARG A 1 86 ? 25.955 4.564 11.521 1.00 47.59 86 ARG A N 1
ATOM 679 C CA . ARG A 1 86 ? 26.828 5.714 11.240 1.00 47.59 86 ARG A CA 1
ATOM 680 C C . ARG A 1 86 ? 27.350 6.327 12.546 1.00 47.59 86 ARG A C 1
ATOM 682 O O . ARG A 1 86 ? 26.882 7.391 12.945 1.00 47.59 86 ARG A O 1
ATOM 689 N N . PRO A 1 87 ? 28.329 5.680 13.195 1.00 39.50 87 PRO A N 1
ATOM 690 C CA . PRO A 1 87 ? 29.468 6.440 13.682 1.00 39.50 87 PRO A CA 1
ATOM 691 C C . PRO A 1 87 ? 30.775 5.726 13.323 1.00 39.50 87 PRO A C 1
ATOM 693 O O . PRO A 1 87 ? 31.124 4.684 13.874 1.00 39.50 87 PRO A O 1
ATOM 696 N N . VAL A 1 88 ? 31.544 6.346 12.428 1.00 45.38 88 VAL A N 1
ATOM 697 C CA . VAL A 1 88 ? 33.000 6.254 12.540 1.00 45.38 88 VAL A CA 1
ATOM 698 C C . VAL A 1 88 ? 33.349 6.968 13.849 1.00 45.38 88 VAL A C 1
ATOM 700 O O . VAL A 1 88 ? 32.908 8.098 14.053 1.00 45.38 88 VAL A O 1
ATOM 703 N N . SER A 1 89 ? 34.086 6.271 14.720 1.00 41.41 89 SER A N 1
ATOM 704 C CA . SER A 1 89 ? 34.588 6.687 16.043 1.00 41.41 89 SER A CA 1
ATOM 705 C C . SER A 1 89 ? 33.531 7.044 17.100 1.00 41.41 89 SER A C 1
ATOM 707 O O . SER A 1 89 ? 33.109 8.188 17.185 1.00 41.41 89 SER A O 1
ATOM 709 N N . ASP A 1 90 ? 33.149 6.092 17.959 1.00 32.78 90 ASP A N 1
ATOM 710 C CA . ASP A 1 90 ? 33.723 6.022 19.313 1.00 32.78 90 ASP A CA 1
ATOM 711 C C . ASP A 1 90 ? 33.358 4.701 20.017 1.00 32.78 90 ASP A C 1
ATOM 713 O O . ASP A 1 90 ? 32.313 4.096 19.769 1.00 32.78 90 ASP A O 1
ATOM 717 N N . ASN A 1 91 ? 34.267 4.221 20.858 1.00 41.47 91 ASN A N 1
ATOM 718 C CA . ASN A 1 91 ? 34.204 2.920 21.518 1.00 41.47 91 ASN A CA 1
ATOM 719 C C . ASN A 1 91 ? 33.404 3.002 22.838 1.00 41.47 91 ASN A C 1
ATOM 721 O O . ASN A 1 91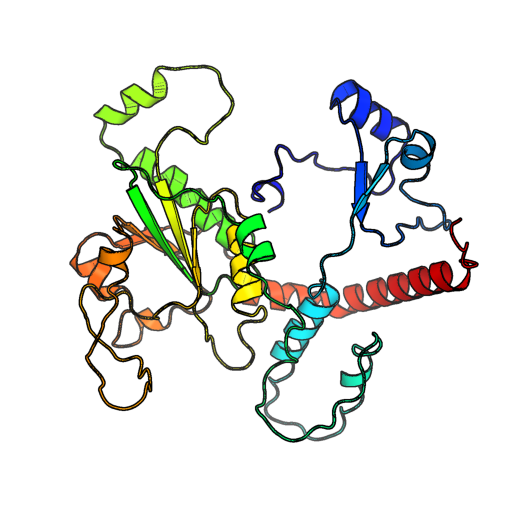 ? 33.561 3.957 23.587 1.00 41.47 91 ASN A O 1
ATOM 725 N N . GLN A 1 92 ? 32.689 1.912 23.165 1.00 39.09 92 GLN A N 1
ATOM 726 C CA . GLN A 1 92 ? 32.110 1.508 24.472 1.00 39.09 92 GLN A CA 1
ATOM 727 C C . GLN A 1 92 ? 30.575 1.617 24.687 1.00 39.09 92 GLN A C 1
ATOM 729 O O . GLN A 1 92 ? 29.978 2.684 24.754 1.00 39.09 92 GLN A O 1
ATOM 734 N N . SER A 1 93 ? 29.990 0.443 25.000 1.00 46.00 93 SER A N 1
ATOM 735 C CA . SER A 1 93 ? 28.856 0.207 25.928 1.00 46.00 93 SER A CA 1
ATOM 736 C C . SER A 1 93 ? 27.385 0.206 25.453 1.00 46.00 93 SER A C 1
ATOM 738 O O . SER A 1 93 ? 26.550 0.837 26.083 1.00 46.00 93 SER A O 1
ATOM 740 N N . HIS A 1 94 ? 26.958 -0.584 24.454 1.00 46.00 94 HIS A N 1
ATOM 741 C CA . HIS A 1 94 ? 25.514 -0.600 24.102 1.00 46.00 94 HIS A CA 1
ATOM 742 C C . HIS A 1 94 ? 24.857 -1.962 23.796 1.00 46.00 94 HIS A C 1
ATOM 744 O O . HIS A 1 94 ? 24.016 -2.074 22.908 1.00 46.00 94 HIS A O 1
ATOM 750 N N . SER A 1 95 ? 25.112 -2.986 24.620 1.00 38.91 95 SER A N 1
ATOM 751 C CA . SER A 1 95 ? 24.361 -4.264 24.603 1.00 38.91 95 SER A CA 1
ATOM 752 C C . SER A 1 95 ? 22.964 -4.203 25.263 1.00 38.91 95 SER A C 1
ATOM 754 O O . SER A 1 95 ? 22.263 -5.212 25.367 1.00 38.91 95 SER A O 1
ATOM 756 N N . SER A 1 96 ? 22.514 -3.034 25.731 1.00 42.59 96 SER A N 1
ATOM 757 C CA . SER A 1 96 ? 21.269 -2.878 26.502 1.00 42.59 96 SER A CA 1
ATOM 758 C C . SER A 1 96 ? 20.000 -2.717 25.652 1.00 42.59 96 SER A C 1
ATOM 760 O O . SER A 1 96 ? 18.918 -3.086 26.102 1.00 42.59 96 SER A O 1
ATOM 762 N N . LEU A 1 97 ? 20.105 -2.239 24.408 1.00 43.50 97 LEU A N 1
ATOM 763 C CA . LEU A 1 97 ? 18.939 -1.781 23.629 1.00 43.50 97 LEU A CA 1
ATOM 764 C C . LEU A 1 97 ? 18.306 -2.866 22.739 1.00 43.50 97 LEU A C 1
ATOM 766 O O . LEU A 1 97 ? 17.140 -2.758 22.368 1.00 43.50 97 LEU A O 1
ATOM 770 N N . GLN A 1 98 ? 19.030 -3.953 22.448 1.00 42.38 98 GLN A N 1
ATOM 771 C CA . GLN A 1 98 ? 18.513 -5.089 21.669 1.00 42.38 98 GLN A CA 1
ATOM 772 C C . GLN A 1 98 ? 17.452 -5.905 22.430 1.00 42.38 98 GLN A C 1
ATOM 774 O O . GLN A 1 98 ? 16.638 -6.580 21.797 1.00 42.38 98 GLN A O 1
ATOM 779 N N . ARG A 1 99 ? 17.436 -5.811 23.771 1.00 42.25 99 ARG A N 1
ATOM 780 C CA . ARG A 1 99 ? 16.504 -6.530 24.657 1.00 42.25 99 ARG A CA 1
ATOM 781 C C . ARG A 1 99 ? 15.131 -5.870 24.805 1.00 42.25 99 ARG A C 1
ATOM 783 O O . ARG A 1 99 ? 14.164 -6.583 25.065 1.00 42.25 99 ARG A O 1
ATOM 790 N N . GLN A 1 100 ? 15.010 -4.554 24.614 1.00 46.25 100 GLN A N 1
ATOM 791 C CA . GLN A 1 100 ? 13.740 -3.852 24.864 1.00 46.25 100 GLN A CA 1
ATOM 792 C C . GLN A 1 100 ? 12.645 -4.163 23.832 1.00 46.25 100 GLN A C 1
ATOM 794 O O . GLN A 1 100 ? 11.474 -4.079 24.169 1.00 46.25 100 GLN A O 1
ATOM 799 N N . PHE A 1 101 ? 12.999 -4.611 22.623 1.00 40.94 101 PHE A N 1
ATOM 800 C CA . PHE A 1 101 ? 12.026 -4.924 21.563 1.00 40.94 101 PHE A CA 1
ATOM 801 C C . PHE A 1 101 ? 11.755 -6.426 21.360 1.00 40.94 101 PHE A C 1
ATOM 803 O O . PHE A 1 101 ? 10.986 -6.786 20.477 1.00 40.94 101 PHE A O 1
ATOM 810 N N . SER A 1 102 ? 12.377 -7.315 22.146 1.00 38.47 102 SER A N 1
ATOM 811 C CA . SER A 1 102 ? 12.254 -8.779 21.989 1.00 38.47 102 SER A CA 1
ATOM 812 C C . SER A 1 102 ? 11.336 -9.458 23.020 1.00 38.47 102 SER A C 1
ATOM 814 O O . SER A 1 102 ? 11.326 -10.680 23.107 1.00 38.47 102 SER A O 1
ATOM 816 N N . HIS A 1 103 ? 10.530 -8.712 23.781 1.00 36.69 103 HIS A N 1
ATOM 817 C CA . HIS A 1 103 ? 9.581 -9.298 24.742 1.00 36.69 103 HIS A CA 1
ATOM 818 C C . HIS A 1 103 ? 8.215 -9.617 24.103 1.00 36.69 103 HIS A C 1
ATOM 820 O O . HIS A 1 103 ? 7.174 -9.150 24.554 1.00 36.69 103 HIS A O 1
ATOM 826 N N . GLY A 1 104 ? 8.232 -10.446 23.056 1.00 36.09 104 GLY A N 1
ATOM 827 C CA . GLY A 1 104 ? 7.061 -11.116 22.486 1.00 36.09 104 GLY A CA 1
ATOM 828 C C . GLY A 1 104 ? 7.433 -12.563 22.157 1.00 36.09 104 GLY A C 1
ATOM 829 O O . GLY A 1 104 ? 8.452 -12.789 21.515 1.00 36.09 104 GLY A O 1
ATOM 830 N N . HIS A 1 105 ? 6.659 -13.523 22.669 1.00 37.84 105 HIS A N 1
ATOM 831 C CA . HIS A 1 105 ? 6.910 -14.972 22.665 1.00 37.84 105 HIS A CA 1
ATOM 832 C C . HIS A 1 105 ? 7.671 -15.529 21.441 1.00 37.84 105 HIS A C 1
ATOM 834 O O . HIS A 1 105 ? 7.109 -15.705 20.364 1.00 37.84 105 HIS A O 1
ATOM 840 N N . GLY A 1 106 ? 8.927 -15.920 21.663 1.00 31.25 106 GLY A N 1
ATOM 841 C CA . GLY A 1 106 ? 9.736 -16.747 20.771 1.00 31.25 106 GLY A CA 1
ATOM 842 C C . GLY A 1 106 ? 10.959 -17.247 21.537 1.00 31.25 106 GLY A C 1
ATOM 843 O O . GLY A 1 106 ? 11.637 -16.460 22.189 1.00 31.25 106 GLY A O 1
ATOM 844 N N . GLN A 1 107 ? 11.173 -18.561 21.553 1.00 31.38 107 GLN A N 1
ATOM 845 C CA . GLN A 1 107 ? 12.247 -19.225 22.296 1.00 31.38 107 GLN A CA 1
ATOM 846 C C . GLN A 1 107 ? 13.633 -18.695 21.889 1.00 31.38 107 GLN A C 1
ATOM 848 O O . GLN A 1 107 ? 13.861 -18.383 20.721 1.00 31.38 107 GLN A O 1
ATOM 853 N N . ASN A 1 108 ? 14.548 -18.620 22.863 1.00 30.69 108 ASN A N 1
ATOM 854 C CA . ASN A 1 108 ? 15.976 -18.401 22.633 1.00 30.69 108 ASN A CA 1
ATOM 855 C C . ASN A 1 108 ? 16.478 -19.441 21.622 1.00 30.69 108 ASN A C 1
ATOM 857 O O . ASN A 1 108 ? 16.506 -20.629 21.936 1.00 30.69 108 ASN A O 1
ATOM 861 N N . ILE A 1 109 ? 16.848 -18.997 20.422 1.00 32.12 109 ILE A N 1
ATOM 862 C CA . ILE A 1 109 ? 17.674 -19.785 19.512 1.00 32.12 109 ILE A CA 1
ATOM 863 C C . ILE A 1 109 ? 19.071 -19.194 19.615 1.00 32.12 109 ILE A C 1
ATOM 865 O O . ILE A 1 109 ? 19.265 -17.998 19.389 1.00 32.12 109 ILE A O 1
ATOM 869 N N . ASP A 1 110 ? 19.995 -20.049 20.036 1.00 32.34 110 ASP A N 1
ATOM 870 C CA . ASP A 1 110 ? 21.396 -19.740 20.249 1.00 32.34 110 ASP A CA 1
ATOM 871 C C . ASP A 1 110 ? 22.046 -19.176 18.982 1.00 32.34 110 ASP A C 1
ATOM 873 O O . ASP A 1 110 ? 21.838 -19.644 17.860 1.00 32.34 110 ASP A O 1
ATOM 877 N N . ASP A 1 111 ? 22.834 -18.128 19.197 1.00 37.69 111 ASP A N 1
ATOM 878 C CA . ASP A 1 111 ? 23.588 -17.404 18.188 1.00 37.69 111 ASP A CA 1
ATOM 879 C C . ASP A 1 111 ? 24.782 -18.253 17.734 1.00 37.69 111 ASP A C 1
ATOM 881 O O . ASP A 1 111 ? 25.858 -18.242 18.335 1.00 37.69 111 ASP A O 1
ATOM 885 N N . SER A 1 112 ? 24.577 -19.035 16.676 1.00 29.08 112 SER A N 1
ATOM 886 C CA . SER A 1 112 ? 25.655 -19.674 15.927 1.00 29.08 112 SER A CA 1
ATOM 887 C C . SER A 1 112 ? 25.556 -19.306 14.446 1.00 29.08 112 SER A C 1
ATOM 889 O O . SER A 1 112 ? 25.049 -20.069 13.628 1.00 29.08 112 SER A O 1
ATOM 891 N N . GLY A 1 113 ? 26.050 -18.103 14.142 1.00 35.66 113 GLY A N 1
ATOM 892 C CA . GLY A 1 113 ? 26.764 -17.743 12.917 1.00 35.66 113 GLY A CA 1
ATOM 893 C C . GLY A 1 113 ? 26.023 -17.864 11.588 1.00 35.66 113 GLY A C 1
ATOM 894 O O . GLY A 1 113 ? 26.145 -18.891 10.947 1.00 35.66 113 GLY A O 1
ATOM 895 N N . PHE A 1 114 ? 25.412 -16.769 11.114 1.00 31.17 114 PHE A N 1
ATOM 896 C CA . PHE A 1 114 ? 25.322 -16.397 9.687 1.00 31.17 114 PHE A CA 1
ATOM 897 C C . PHE A 1 114 ? 24.883 -14.918 9.539 1.00 31.17 114 PHE A C 1
ATOM 899 O O . PHE A 1 114 ? 23.728 -14.594 9.776 1.00 31.17 114 PHE A O 1
ATOM 906 N N . GLY A 1 115 ? 25.803 -14.045 9.094 1.00 31.16 115 GLY A N 1
ATOM 907 C CA . GLY A 1 115 ? 25.546 -12.755 8.419 1.00 31.16 115 GLY A CA 1
ATOM 908 C C . GLY A 1 115 ? 24.997 -11.571 9.241 1.00 31.16 115 GLY A C 1
ATOM 909 O O . GLY A 1 115 ? 23.911 -11.641 9.801 1.00 31.16 115 GLY A O 1
ATOM 910 N N . ASN A 1 116 ? 25.695 -10.425 9.197 1.00 33.03 116 ASN A N 1
ATOM 911 C CA . ASN A 1 116 ? 25.249 -9.100 9.680 1.00 33.03 116 ASN A CA 1
ATOM 912 C C . ASN A 1 116 ? 24.024 -8.559 8.895 1.00 33.03 116 ASN A C 1
ATOM 914 O O . ASN A 1 116 ? 24.104 -7.555 8.188 1.00 33.03 116 ASN A O 1
ATOM 918 N N . GLY A 1 117 ? 22.878 -9.231 8.977 1.00 41.91 117 GLY A N 1
ATOM 919 C CA . GLY A 1 117 ? 21.592 -8.742 8.482 1.00 41.91 117 GLY A CA 1
ATOM 920 C C . GLY A 1 117 ? 20.796 -8.070 9.602 1.00 41.91 117 GLY A C 1
ATOM 921 O O . GLY A 1 117 ? 20.811 -8.520 10.745 1.00 41.91 117 GLY A O 1
ATOM 922 N N . THR A 1 118 ? 20.061 -7.002 9.282 1.00 46.28 118 THR A N 1
ATOM 923 C CA . THR A 1 118 ? 18.962 -6.499 10.131 1.00 46.28 118 THR A CA 1
ATOM 924 C C . THR A 1 118 ? 18.084 -7.665 10.579 1.00 46.28 118 THR A C 1
ATOM 926 O O . THR A 1 118 ? 17.763 -8.509 9.742 1.00 46.28 118 THR A O 1
ATOM 929 N N . LYS A 1 119 ? 17.693 -7.702 11.867 1.00 54.41 119 LYS A N 1
ATOM 930 C CA . LYS A 1 119 ? 16.810 -8.738 12.439 1.00 54.41 119 LYS A CA 1
ATOM 931 C C . LYS A 1 119 ? 15.738 -9.164 11.423 1.00 54.41 119 LYS A C 1
ATOM 933 O O . LYS A 1 119 ? 15.008 -8.328 10.890 1.00 54.41 119 LYS A O 1
ATOM 938 N N . ILE A 1 120 ? 15.727 -10.466 11.146 1.00 63.78 120 ILE A N 1
ATOM 939 C CA . ILE A 1 120 ? 14.972 -11.136 10.087 1.00 63.78 120 ILE A CA 1
ATOM 940 C C . ILE A 1 120 ? 13.480 -10.852 10.276 1.00 63.78 120 ILE A C 1
ATOM 942 O O . ILE A 1 120 ? 12.928 -11.113 11.341 1.00 63.78 120 ILE A O 1
ATOM 946 N N . SER A 1 121 ? 12.829 -10.321 9.239 1.00 70.62 121 SER A N 1
ATOM 947 C CA . SER A 1 121 ? 11.367 -10.254 9.189 1.00 70.62 121 SER A CA 1
ATOM 948 C C . SER A 1 121 ? 10.770 -11.616 9.549 1.00 70.62 121 SER A C 1
ATOM 950 O O . SER A 1 121 ? 11.097 -12.621 8.921 1.00 70.62 121 SER A O 1
ATOM 952 N N . HIS A 1 122 ? 9.856 -11.645 10.517 1.00 76.81 122 HIS A N 1
ATOM 953 C CA . HIS A 1 122 ? 9.109 -12.853 10.881 1.00 76.81 122 HIS A CA 1
ATOM 954 C C . HIS A 1 122 ? 7.910 -13.106 9.953 1.00 76.81 122 HIS A C 1
ATOM 956 O O . HIS A 1 122 ? 7.046 -13.937 10.241 1.00 76.81 122 HIS A O 1
ATOM 962 N N . PHE A 1 123 ? 7.815 -12.372 8.842 1.00 82.94 123 PHE A N 1
ATOM 963 C CA . PHE A 1 123 ? 6.758 -12.561 7.868 1.00 82.94 123 PHE A CA 1
ATOM 964 C C . PHE A 1 123 ? 6.899 -13.922 7.179 1.00 82.94 123 PHE A C 1
ATOM 966 O O . PHE A 1 123 ? 7.869 -14.177 6.470 1.00 82.94 123 PHE A O 1
ATOM 973 N N . LEU A 1 124 ? 5.887 -14.775 7.342 1.00 83.50 124 LEU A N 1
ATOM 974 C CA . LEU A 1 124 ? 5.802 -16.065 6.664 1.00 83.50 124 LEU A CA 1
ATOM 975 C C . LEU A 1 124 ? 5.025 -15.913 5.342 1.00 83.50 124 LEU A C 1
ATOM 977 O O . LEU A 1 124 ? 3.793 -15.752 5.370 1.00 83.50 124 LEU A O 1
ATOM 981 N N . PRO A 1 125 ? 5.700 -15.940 4.175 1.00 84.75 125 PRO A N 1
ATOM 982 C CA . PRO A 1 125 ? 5.016 -15.912 2.892 1.00 84.75 125 PRO A CA 1
ATOM 983 C C . PRO A 1 125 ? 4.266 -17.228 2.674 1.00 84.75 125 PRO A C 1
ATOM 985 O O . PRO A 1 125 ? 4.779 -18.314 2.925 1.00 84.75 125 PRO A O 1
ATOM 988 N N . THR A 1 126 ? 3.035 -17.137 2.175 1.00 87.69 126 THR A N 1
ATOM 989 C CA . THR A 1 126 ? 2.268 -18.308 1.732 1.00 87.69 126 THR A CA 1
ATOM 990 C C . THR A 1 126 ? 1.641 -18.010 0.380 1.00 87.69 126 THR A C 1
ATOM 992 O O . THR A 1 126 ? 1.261 -16.868 0.106 1.00 87.69 126 THR A O 1
ATOM 995 N N . SER A 1 127 ? 1.479 -19.038 -0.454 1.00 90.50 127 SER A N 1
ATOM 996 C CA . SER A 1 127 ? 0.779 -18.915 -1.738 1.00 90.50 127 SER A CA 1
ATOM 997 C C . SER A 1 127 ? -0.633 -18.344 -1.562 1.00 90.50 127 SER A C 1
ATOM 999 O O . SER A 1 127 ? -1.044 -17.469 -2.318 1.00 90.50 127 SER A O 1
ATOM 1001 N N . ARG A 1 128 ? -1.344 -18.745 -0.496 1.00 89.06 128 ARG A N 1
ATOM 1002 C CA . ARG A 1 128 ? -2.674 -18.216 -0.151 1.00 89.06 128 ARG A CA 1
ATOM 1003 C C . ARG A 1 128 ? -2.667 -16.697 0.054 1.00 89.06 128 ARG A C 1
ATOM 1005 O O . ARG A 1 128 ? -3.551 -16.029 -0.472 1.00 89.06 128 ARG A O 1
ATOM 1012 N N . ARG A 1 129 ? -1.682 -16.149 0.778 1.00 88.25 129 ARG A N 1
ATOM 1013 C CA . ARG A 1 129 ? -1.559 -14.692 0.982 1.00 88.25 129 ARG A CA 1
ATOM 1014 C C . ARG A 1 129 ? -1.310 -13.957 -0.333 1.00 88.25 129 ARG A C 1
ATOM 1016 O O . ARG A 1 129 ? -1.928 -12.928 -0.571 1.00 88.25 129 ARG A O 1
ATOM 1023 N N . ILE A 1 130 ? -0.457 -14.498 -1.203 1.00 88.81 130 ILE A N 1
ATOM 1024 C CA . ILE A 1 130 ? -0.183 -13.896 -2.517 1.00 88.81 130 ILE A CA 1
ATOM 1025 C C . ILE A 1 130 ? -1.460 -13.860 -3.362 1.00 88.81 130 ILE A C 1
ATOM 1027 O O . ILE A 1 130 ? -1.806 -12.810 -3.897 1.00 88.81 130 ILE A O 1
ATOM 1031 N N . VAL A 1 131 ? -2.207 -14.967 -3.424 1.00 90.94 131 VAL A N 1
ATOM 1032 C CA . VAL A 1 131 ? -3.468 -15.043 -4.183 1.00 90.94 131 VAL A CA 1
ATOM 1033 C C . VAL A 1 131 ? -4.510 -14.053 -3.653 1.00 90.94 131 VAL A C 1
ATOM 1035 O O . VAL A 1 131 ? -5.152 -13.381 -4.450 1.00 90.94 131 VAL A O 1
ATOM 1038 N N . GLN A 1 132 ? -4.636 -13.889 -2.330 1.00 91.00 132 GLN A N 1
ATOM 1039 C CA . GLN A 1 132 ? -5.551 -12.905 -1.724 1.00 91.00 132 GLN A CA 1
ATOM 1040 C C . GLN A 1 132 ? -5.243 -11.456 -2.135 1.00 91.00 132 GLN A C 1
ATOM 1042 O O . GLN A 1 132 ? -6.148 -10.628 -2.217 1.00 91.00 132 GLN A O 1
ATOM 1047 N N . PHE A 1 133 ? -3.970 -11.151 -2.387 1.00 90.38 133 PHE A N 1
ATOM 1048 C CA . PHE A 1 133 ? -3.508 -9.832 -2.814 1.00 90.38 133 PHE A CA 1
ATOM 1049 C C . PHE A 1 133 ? -3.409 -9.699 -4.336 1.00 90.38 133 PHE A C 1
ATOM 1051 O O . PHE A 1 133 ? -3.292 -8.586 -4.833 1.00 90.38 133 PHE A O 1
ATOM 1058 N N . SER A 1 134 ? -3.504 -10.785 -5.095 1.00 88.12 134 SER A N 1
ATOM 1059 C CA . SER A 1 134 ? -3.447 -10.752 -6.558 1.00 88.12 134 SER A CA 1
ATOM 1060 C C . SER A 1 134 ? -4.806 -10.368 -7.149 1.00 88.12 134 SER A C 1
ATOM 1062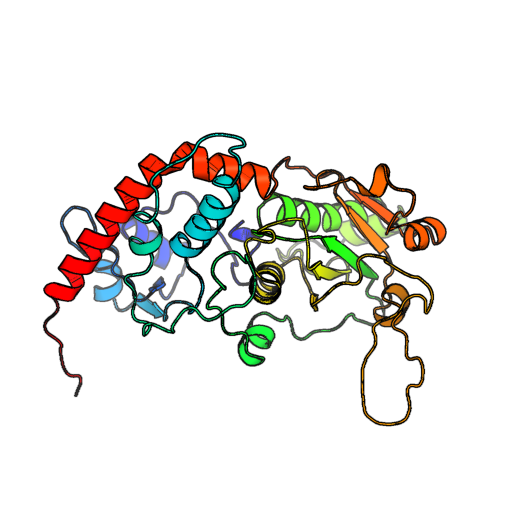 O O . SER A 1 134 ? -5.844 -10.597 -6.531 1.00 88.12 134 SER A O 1
ATOM 1064 N N . ASN A 1 135 ? -4.826 -9.770 -8.343 1.00 81.19 135 ASN A N 1
ATOM 1065 C CA . ASN A 1 135 ? -6.083 -9.512 -9.063 1.00 81.19 135 ASN A CA 1
ATOM 1066 C C . ASN A 1 135 ? -6.576 -10.749 -9.838 1.00 81.19 135 ASN A C 1
ATOM 1068 O O . ASN A 1 135 ? -7.743 -10.804 -10.219 1.00 81.19 135 ASN A O 1
ATOM 1072 N N . GLY A 1 136 ? -5.704 -11.747 -10.043 1.00 76.31 136 GLY A N 1
ATOM 1073 C CA . GLY A 1 136 ? -6.039 -13.017 -10.695 1.00 76.31 136 GLY A CA 1
ATOM 1074 C C . GLY A 1 136 ? -6.401 -12.881 -12.177 1.00 76.31 136 GLY A C 1
ATOM 1075 O O . GLY A 1 136 ? -7.063 -13.759 -12.722 1.00 76.31 136 GLY A O 1
ATOM 1076 N N . ARG A 1 137 ? -6.015 -11.771 -12.816 1.00 78.25 137 ARG A N 1
ATOM 1077 C CA . ARG A 1 137 ? -6.293 -11.464 -14.223 1.00 78.25 137 ARG A CA 1
ATOM 1078 C C . ARG A 1 137 ? -4.981 -11.128 -14.918 1.00 78.25 137 ARG A C 1
ATOM 1080 O O . ARG A 1 137 ? -4.222 -10.326 -14.388 1.00 78.25 137 ARG A O 1
ATOM 1087 N N . GLY A 1 138 ? -4.743 -11.745 -16.071 1.00 74.31 138 GLY A N 1
ATOM 1088 C CA . GLY A 1 138 ? -3.653 -11.363 -16.967 1.00 74.31 138 GLY A CA 1
ATOM 1089 C C . GLY A 1 138 ? -4.061 -10.225 -17.912 1.00 74.31 138 GLY A C 1
ATOM 1090 O O . GLY A 1 138 ? -5.243 -9.856 -17.947 1.00 74.31 138 GLY A O 1
ATOM 1091 N N . PRO A 1 139 ? -3.108 -9.688 -18.691 1.00 78.00 139 PRO A N 1
ATOM 1092 C CA . PRO A 1 139 ? -3.399 -8.706 -19.730 1.00 78.00 139 PRO A CA 1
ATOM 1093 C C . PRO A 1 139 ? -4.337 -9.298 -20.793 1.00 78.00 139 PRO A C 1
ATOM 1095 O O . PRO A 1 139 ? -4.233 -10.471 -21.158 1.00 78.00 139 PRO A O 1
ATOM 1098 N N . GLY A 1 140 ? -5.272 -8.485 -21.283 1.00 77.38 140 GLY A N 1
ATOM 1099 C CA . GLY A 1 140 ? -6.110 -8.824 -22.430 1.00 77.38 140 GLY A CA 1
ATOM 1100 C C . GLY A 1 140 ? -5.349 -8.696 -23.760 1.00 77.38 140 GLY A C 1
ATOM 1101 O O . GLY A 1 140 ? -4.248 -8.147 -23.788 1.00 77.38 140 GLY A O 1
ATOM 1102 N N . PRO A 1 141 ? -5.929 -9.167 -24.881 1.00 74.81 141 PRO A N 1
ATOM 1103 C CA . PRO A 1 141 ? -5.258 -9.176 -26.188 1.00 74.81 141 PRO A CA 1
ATOM 1104 C C . PRO A 1 141 ? -4.807 -7.794 -26.684 1.00 74.81 141 PRO A C 1
ATOM 1106 O O . PRO A 1 141 ? -3.744 -7.681 -27.283 1.00 74.81 141 PRO A O 1
ATOM 1109 N N . ASP A 1 142 ? -5.589 -6.753 -26.390 1.00 79.12 142 ASP A N 1
ATOM 1110 C CA . ASP A 1 142 ? -5.323 -5.367 -26.803 1.00 79.12 142 ASP A CA 1
ATOM 1111 C C . ASP A 1 142 ? -4.758 -4.506 -25.657 1.00 79.12 142 ASP A C 1
ATOM 1113 O O . ASP A 1 142 ? -4.738 -3.274 -25.732 1.00 79.12 142 ASP A O 1
ATOM 1117 N N . SER A 1 143 ? -4.351 -5.138 -24.552 1.00 76.94 143 SER A N 1
ATOM 1118 C CA . SER A 1 143 ? -3.826 -4.426 -23.392 1.00 76.94 143 SER A CA 1
ATOM 1119 C C . SER A 1 143 ? -2.413 -3.928 -23.654 1.00 76.94 143 SER A C 1
ATOM 1121 O O . SER A 1 143 ? -1.538 -4.671 -24.101 1.00 76.94 143 SER A O 1
ATOM 1123 N N . ARG A 1 144 ? -2.157 -2.673 -23.289 1.00 77.69 144 ARG A N 1
ATOM 1124 C CA . ARG A 1 144 ? -0.801 -2.132 -23.272 1.00 77.69 144 ARG A CA 1
ATOM 1125 C C . ARG A 1 144 ? -0.154 -2.481 -21.938 1.00 77.69 144 ARG A C 1
ATOM 1127 O O . ARG A 1 144 ? -0.593 -2.011 -20.886 1.00 77.69 144 ARG A O 1
ATOM 1134 N N . VAL A 1 145 ? 0.895 -3.294 -21.982 1.00 82.50 145 VAL A N 1
ATOM 1135 C CA . VAL A 1 145 ? 1.618 -3.708 -20.777 1.00 82.50 145 VAL A CA 1
ATOM 1136 C C . VAL A 1 145 ? 2.694 -2.680 -20.456 1.00 82.50 145 VAL A C 1
ATOM 1138 O O . VAL A 1 145 ? 3.578 -2.413 -21.275 1.00 82.50 145 VAL A O 1
ATOM 1141 N N . VAL A 1 146 ? 2.614 -2.096 -19.265 1.00 83.56 146 VAL A N 1
ATOM 1142 C CA . VAL A 1 146 ? 3.547 -1.073 -18.794 1.00 83.56 146 VAL A CA 1
ATOM 1143 C C . VAL A 1 146 ? 4.341 -1.605 -17.621 1.00 83.56 146 VAL A C 1
ATOM 1145 O O . VAL A 1 146 ? 3.799 -2.202 -16.695 1.00 83.56 146 VAL A O 1
ATOM 1148 N N . TYR A 1 147 ? 5.642 -1.377 -17.681 1.00 82.88 147 TYR A N 1
ATOM 1149 C CA . TYR A 1 147 ? 6.613 -1.878 -16.735 1.00 82.88 147 TYR A CA 1
ATOM 1150 C C . TYR A 1 147 ? 7.204 -0.741 -15.910 1.00 82.88 147 TYR A C 1
ATOM 1152 O O . TYR A 1 147 ? 7.697 0.242 -16.469 1.00 82.88 147 TYR A O 1
ATOM 1160 N N . ILE A 1 148 ? 7.185 -0.902 -14.587 1.00 85.06 148 ILE A N 1
ATOM 1161 C CA . ILE A 1 148 ? 7.798 0.021 -13.630 1.00 85.06 148 ILE A CA 1
ATOM 1162 C C . ILE A 1 148 ? 8.657 -0.789 -12.662 1.00 85.06 148 ILE A C 1
ATOM 1164 O O . ILE A 1 148 ? 8.166 -1.688 -11.982 1.00 85.06 148 ILE A O 1
ATOM 1168 N N . ASP A 1 149 ? 9.936 -0.462 -12.544 1.00 79.88 149 ASP A N 1
ATOM 1169 C CA . ASP A 1 149 ? 10.825 -1.109 -11.584 1.00 79.88 149 ASP A CA 1
ATOM 1170 C C . ASP A 1 149 ? 11.210 -0.189 -10.425 1.00 79.88 149 ASP A C 1
ATOM 1172 O O . ASP A 1 149 ? 11.131 1.040 -10.488 1.00 79.88 149 ASP A O 1
ATOM 1176 N N . GLY A 1 150 ? 11.617 -0.811 -9.324 1.00 80.19 150 GLY A N 1
ATOM 1177 C CA . GLY A 1 150 ? 12.117 -0.097 -8.166 1.00 80.19 150 GLY A CA 1
ATOM 1178 C C . GLY A 1 150 ? 12.343 -1.006 -6.969 1.00 80.19 150 GLY A C 1
ATOM 1179 O O . GLY A 1 150 ? 12.086 -2.208 -6.978 1.00 80.19 150 GLY A O 1
ATOM 1180 N N . ALA A 1 151 ? 12.830 -0.426 -5.874 1.00 82.75 151 ALA A N 1
ATOM 1181 C CA . ALA A 1 151 ? 12.826 -1.153 -4.611 1.00 82.75 151 ALA A CA 1
ATOM 1182 C C . ALA A 1 151 ? 11.414 -1.226 -4.022 1.00 82.75 151 ALA A C 1
ATOM 1184 O O . ALA A 1 151 ? 11.075 -2.240 -3.430 1.00 82.75 151 ALA A O 1
ATOM 1185 N N . PHE A 1 152 ? 10.592 -0.178 -4.155 1.00 88.62 152 PHE A N 1
ATOM 1186 C CA . PHE A 1 152 ? 9.283 -0.093 -3.487 1.00 88.62 152 PHE A CA 1
ATOM 1187 C C . PHE A 1 152 ? 9.351 -0.396 -1.978 1.00 88.62 152 PHE A C 1
ATOM 1189 O O . PHE A 1 152 ? 8.415 -0.930 -1.383 1.00 88.62 152 PHE A O 1
ATOM 1196 N N . ASP A 1 153 ? 10.487 -0.068 -1.360 1.00 89.06 153 ASP A N 1
ATOM 1197 C CA . ASP A 1 153 ? 10.712 -0.259 0.066 1.00 89.06 153 ASP A CA 1
ATOM 1198 C C . ASP A 1 153 ? 9.934 0.790 0.865 1.00 89.06 153 ASP A C 1
ATOM 1200 O O . ASP A 1 153 ? 9.883 1.960 0.477 1.00 89.06 153 ASP A O 1
ATOM 1204 N N . LEU A 1 154 ? 9.302 0.364 1.962 1.00 90.62 154 LEU A N 1
ATOM 1205 C CA . LEU A 1 154 ? 8.319 1.161 2.705 1.00 90.62 154 LEU A CA 1
ATOM 1206 C C . LEU A 1 154 ? 7.279 1.820 1.782 1.00 90.62 154 LEU A C 1
ATOM 1208 O O . LEU A 1 154 ? 7.148 3.042 1.781 1.00 90.62 154 LEU A O 1
ATOM 1212 N N . PHE A 1 155 ? 6.566 1.026 0.975 1.00 92.88 155 PHE A N 1
ATOM 1213 C CA . PHE A 1 155 ? 5.651 1.519 -0.061 1.00 92.88 155 PHE A CA 1
ATOM 1214 C C . PHE A 1 155 ? 4.799 2.728 0.390 1.00 92.88 155 PHE A C 1
ATOM 1216 O O . PHE A 1 155 ? 3.962 2.627 1.288 1.00 92.88 155 PHE A O 1
ATOM 1223 N N . HIS A 1 156 ? 5.031 3.887 -0.234 1.00 92.62 156 HIS A N 1
ATOM 1224 C CA . HIS A 1 156 ? 4.580 5.191 0.253 1.00 92.62 156 HIS A CA 1
ATOM 1225 C C . HIS A 1 156 ? 3.924 6.052 -0.835 1.00 92.62 156 HIS A C 1
ATOM 1227 O O . HIS A 1 156 ? 3.866 5.675 -2.003 1.00 92.62 156 HIS A O 1
ATOM 1233 N N . ALA A 1 157 ? 3.466 7.252 -0.451 1.00 92.00 157 ALA A N 1
ATOM 1234 C CA . ALA A 1 157 ? 2.708 8.156 -1.322 1.00 92.00 157 ALA A CA 1
ATOM 1235 C C . ALA A 1 157 ? 3.454 8.517 -2.609 1.00 92.00 157 ALA A C 1
ATOM 1237 O O . ALA A 1 157 ? 2.840 8.528 -3.661 1.00 92.00 157 ALA A O 1
ATOM 1238 N N . GLY A 1 158 ? 4.775 8.710 -2.552 1.00 89.56 158 GLY A N 1
ATOM 1239 C CA . GLY A 1 158 ? 5.586 8.949 -3.753 1.00 89.56 158 GLY A CA 1
ATOM 1240 C C . GLY A 1 158 ? 5.465 7.839 -4.799 1.00 89.56 158 GLY A C 1
ATOM 1241 O O . GLY A 1 158 ? 5.247 8.140 -5.966 1.00 89.56 158 GLY A O 1
ATOM 1242 N N . HIS A 1 159 ? 5.504 6.562 -4.390 1.00 89.50 159 HIS A N 1
ATOM 1243 C CA . HIS A 1 159 ? 5.287 5.448 -5.317 1.00 89.50 159 HIS A CA 1
ATOM 1244 C C . HIS A 1 159 ? 3.870 5.476 -5.889 1.00 89.50 159 HIS A C 1
ATOM 1246 O O . HIS A 1 159 ? 3.696 5.333 -7.093 1.00 89.50 159 HIS A O 1
ATOM 1252 N N . VAL A 1 160 ? 2.864 5.694 -5.034 1.00 90.44 160 VAL A N 1
ATOM 1253 C CA . VAL A 1 160 ? 1.458 5.767 -5.455 1.00 90.44 160 VAL A CA 1
ATOM 1254 C C . VAL A 1 160 ? 1.246 6.867 -6.487 1.00 90.44 160 VAL A C 1
ATOM 1256 O O . VAL A 1 160 ? 0.638 6.597 -7.513 1.00 90.44 160 VAL A O 1
ATOM 1259 N N . GLU A 1 161 ? 1.755 8.073 -6.243 1.00 88.19 161 GLU A N 1
ATOM 1260 C CA . GLU A 1 161 ? 1.593 9.195 -7.166 1.00 88.19 161 GLU A CA 1
ATOM 1261 C C . GLU A 1 161 ? 2.401 9.009 -8.455 1.00 88.19 161 GLU A C 1
ATOM 1263 O O . GLU A 1 161 ? 1.924 9.395 -9.514 1.00 88.19 161 GLU A O 1
ATOM 1268 N N . CYS A 1 162 ? 3.574 8.366 -8.415 1.00 84.12 162 CYS A N 1
ATOM 1269 C CA . CYS A 1 162 ? 4.298 8.007 -9.642 1.00 84.12 162 CYS A CA 1
ATOM 1270 C C . CYS A 1 162 ? 3.505 6.999 -10.488 1.00 84.12 162 CYS A C 1
ATOM 1272 O O . CYS A 1 162 ? 3.337 7.198 -11.689 1.00 84.12 162 CYS A O 1
ATOM 1274 N N . ILE A 1 163 ? 2.981 5.940 -9.856 1.00 84.69 163 ILE A N 1
ATOM 1275 C CA . ILE A 1 163 ? 2.164 4.923 -10.534 1.00 84.69 163 ILE A CA 1
ATOM 1276 C C . ILE A 1 163 ? 0.850 5.544 -11.035 1.00 84.69 163 ILE A C 1
ATOM 1278 O O . ILE A 1 163 ? 0.397 5.225 -12.126 1.00 84.69 163 ILE A O 1
ATOM 1282 N N . TYR A 1 164 ? 0.239 6.451 -10.271 1.00 83.12 164 TYR A N 1
ATOM 1283 C CA . TYR A 1 164 ? -1.001 7.133 -10.648 1.00 83.12 164 TYR A CA 1
ATOM 1284 C C . TYR A 1 164 ? -0.799 8.175 -11.757 1.00 83.12 164 TYR A C 1
ATOM 1286 O O . TYR A 1 164 ? -1.607 8.266 -12.683 1.00 83.12 164 TYR A O 1
ATOM 1294 N N . GLY A 1 165 ? 0.284 8.952 -11.689 1.00 71.44 165 GLY A N 1
ATOM 1295 C CA . GLY A 1 165 ? 0.642 9.963 -12.682 1.00 71.44 165 GLY A CA 1
ATOM 1296 C C . GLY A 1 165 ? 0.759 9.366 -14.082 1.00 71.44 165 GLY A C 1
ATOM 1297 O O . GLY A 1 165 ? 0.282 9.968 -15.042 1.00 71.44 165 GLY A O 1
ATOM 1298 N N . PHE A 1 166 ? 1.261 8.132 -14.189 1.00 66.19 166 PHE A N 1
ATOM 1299 C CA . PHE A 1 166 ? 1.299 7.374 -15.440 1.00 66.19 166 PHE A CA 1
ATOM 1300 C C . PHE A 1 166 ? -0.077 7.256 -16.122 1.00 66.19 166 PHE A C 1
ATOM 1302 O O . PHE A 1 166 ? -0.201 7.587 -17.303 1.00 66.19 166 PHE A O 1
ATOM 1309 N N . PHE A 1 167 ? -1.126 6.862 -15.387 1.00 61.62 167 PHE A N 1
ATOM 1310 C CA . PHE A 1 167 ? -2.472 6.687 -15.957 1.00 61.62 167 PHE A CA 1
ATOM 1311 C C . PHE A 1 167 ? -3.026 7.978 -16.581 1.00 61.62 167 PHE A C 1
ATOM 1313 O O . PHE A 1 167 ? -3.886 7.920 -17.459 1.00 61.62 167 PHE A O 1
ATOM 1320 N N . ASN A 1 168 ? -2.522 9.142 -16.159 1.00 56.12 168 ASN A N 1
ATOM 1321 C CA . ASN A 1 168 ? -2.925 10.444 -16.684 1.00 56.12 168 ASN A CA 1
ATOM 1322 C C . ASN A 1 168 ? -2.080 10.902 -17.891 1.00 56.12 168 ASN A C 1
ATOM 1324 O O . ASN A 1 168 ? -2.573 11.671 -18.718 1.00 56.12 168 ASN A O 1
ATOM 1328 N N . VAL A 1 169 ? -0.839 10.421 -18.042 1.00 52.22 169 VAL A N 1
ATOM 1329 C CA . VAL A 1 169 ? 0.059 10.800 -19.153 1.00 52.22 169 VAL A CA 1
ATOM 1330 C C . VAL A 1 169 ? -0.343 10.133 -20.475 1.00 52.22 169 VAL A C 1
ATOM 1332 O O . VAL A 1 169 ? -0.286 10.776 -21.529 1.00 52.22 169 VAL A O 1
ATOM 1335 N N . ASP A 1 170 ? -0.850 8.898 -20.452 1.00 48.41 170 ASP A N 1
ATOM 1336 C CA . ASP A 1 170 ? -1.300 8.225 -21.683 1.00 48.41 170 ASP A CA 1
ATOM 1337 C C . ASP A 1 170 ? -2.555 8.865 -22.309 1.00 48.41 170 ASP A C 1
ATOM 1339 O O . ASP A 1 170 ? -2.711 8.860 -23.532 1.00 48.41 170 ASP A O 1
ATOM 1343 N N . ILE A 1 171 ? -3.389 9.549 -21.517 1.00 45.50 171 ILE A N 1
ATOM 1344 C CA . ILE A 1 171 ? -4.515 10.353 -22.032 1.00 45.50 171 ILE A CA 1
ATOM 1345 C C . ILE A 1 171 ? -4.013 11.567 -22.833 1.00 45.50 171 ILE A C 1
ATOM 1347 O O . ILE A 1 171 ? -4.606 11.948 -23.847 1.00 45.50 171 ILE A O 1
ATOM 1351 N N . ALA A 1 172 ? -2.921 12.195 -22.391 1.00 39.88 172 ALA A N 1
ATOM 1352 C CA . ALA A 1 172 ? -2.414 13.423 -22.996 1.00 39.88 172 ALA A CA 1
ATOM 1353 C C . ALA A 1 172 ? -1.656 13.170 -24.308 1.00 39.88 172 ALA A C 1
ATOM 1355 O O . ALA A 1 172 ? -1.755 13.993 -25.226 1.00 39.88 172 ALA A O 1
ATOM 1356 N N . THR A 1 173 ? -0.950 12.037 -24.388 1.00 44.34 173 THR A N 1
ATOM 1357 C CA . THR A 1 173 ? -0.045 11.669 -25.491 1.00 44.34 173 THR A CA 1
ATOM 1358 C C . THR A 1 173 ? -0.740 10.867 -26.602 1.00 44.34 173 THR A C 1
ATOM 1360 O O . THR A 1 173 ? -0.225 10.786 -27.718 1.00 44.34 173 THR A O 1
ATOM 1363 N N . CYS A 1 174 ? -1.938 10.322 -26.346 1.00 41.16 174 CYS A N 1
ATOM 1364 C CA . CYS A 1 174 ? -2.766 9.703 -27.381 1.00 41.16 174 CYS A CA 1
ATOM 1365 C C . CYS A 1 174 ? -3.166 10.714 -28.471 1.00 41.16 174 CYS A C 1
ATOM 1367 O O . CYS A 1 174 ? -3.568 11.850 -28.200 1.00 41.16 174 CYS A O 1
ATOM 1369 N N . SER A 1 175 ? -3.072 10.279 -29.731 1.00 36.12 175 SER A N 1
ATOM 1370 C CA . SER A 1 175 ? -3.395 11.084 -30.912 1.00 36.12 175 SER A CA 1
ATOM 1371 C C . SER A 1 175 ? -4.793 11.725 -30.832 1.00 36.12 175 SER A C 1
ATOM 1373 O O . SER A 1 175 ? -5.729 11.183 -30.241 1.00 36.12 175 SER A O 1
ATOM 1375 N N . ARG A 1 176 ? -4.951 12.895 -31.473 1.00 32.31 176 ARG A N 1
ATOM 1376 C CA . ARG A 1 176 ? -6.188 13.708 -31.526 1.00 32.31 176 ARG A CA 1
ATOM 1377 C C . ARG A 1 176 ? -7.472 12.917 -31.843 1.00 32.31 176 ARG A C 1
ATOM 1379 O O . ARG A 1 176 ? -8.542 13.356 -31.435 1.00 32.31 176 ARG A O 1
ATOM 1386 N N . ALA A 1 177 ? -7.374 11.777 -32.531 1.00 28.75 177 ALA A N 1
ATOM 1387 C CA . ALA A 1 177 ? -8.506 10.912 -32.862 1.00 28.75 177 ALA A CA 1
ATOM 1388 C C . ALA A 1 177 ? -9.123 10.215 -31.631 1.00 28.75 177 ALA A C 1
ATOM 1390 O O . ALA A 1 177 ? -10.337 10.045 -31.572 1.00 28.75 177 ALA A O 1
ATOM 1391 N N . TRP A 1 178 ? -8.322 9.877 -30.614 1.00 29.02 178 TRP A N 1
ATOM 1392 C CA . TRP A 1 178 ? -8.804 9.157 -29.427 1.00 29.02 178 TRP A CA 1
ATOM 1393 C C . TRP A 1 178 ? -9.443 10.080 -28.377 1.00 29.02 178 TRP A C 1
ATOM 1395 O O . TRP A 1 178 ? -10.304 9.659 -27.605 1.00 29.02 178 TRP A O 1
ATOM 1405 N N . ARG A 1 179 ? -9.101 11.378 -28.397 1.00 28.67 179 ARG A N 1
ATOM 1406 C CA . ARG A 1 179 ? -9.744 12.404 -27.551 1.00 28.67 179 ARG A CA 1
ATOM 1407 C C . ARG A 1 179 ? -11.248 12.536 -27.823 1.00 28.67 179 ARG A C 1
ATOM 1409 O O . ARG A 1 179 ? -11.996 12.860 -26.906 1.00 28.67 179 ARG A O 1
ATOM 1416 N N . PHE A 1 180 ? -11.697 12.257 -29.050 1.00 23.16 180 PHE A N 1
ATOM 1417 C CA . PHE A 1 180 ? -13.116 12.312 -29.417 1.00 23.16 180 PHE A CA 1
ATOM 1418 C C . PHE A 1 180 ? -13.939 11.148 -28.845 1.00 23.16 180 PHE A C 1
ATOM 1420 O O . PHE A 1 180 ? -15.112 11.348 -28.541 1.00 23.16 180 PHE A O 1
ATOM 1427 N N . LEU A 1 181 ? -13.342 9.967 -28.625 1.00 26.81 181 LEU A N 1
ATOM 1428 C CA . LEU A 1 181 ? -14.047 8.837 -28.005 1.00 26.81 181 LEU A CA 1
ATOM 1429 C C . LEU A 1 181 ? -14.258 9.046 -26.491 1.00 26.81 181 LEU A C 1
ATOM 1431 O O . LEU A 1 181 ? -15.278 8.627 -25.949 1.00 26.81 181 LEU A O 1
ATOM 1435 N N . ALA A 1 182 ? -13.330 9.738 -25.817 1.00 28.91 182 ALA A N 1
ATOM 1436 C CA . ALA A 1 182 ? -13.377 9.970 -24.369 1.00 28.91 182 ALA A CA 1
ATOM 1437 C C . ALA A 1 182 ? -14.421 11.004 -23.912 1.00 28.91 182 ALA A C 1
ATOM 1439 O O . ALA A 1 182 ? -14.949 10.888 -22.810 1.00 28.91 182 ALA A O 1
ATOM 1440 N N . CYS A 1 183 ? -14.778 11.977 -24.755 1.00 27.30 183 CYS A N 1
ATOM 1441 C CA . CYS A 1 183 ? -15.805 12.978 -24.429 1.00 27.30 183 CYS A CA 1
ATOM 1442 C C . CYS A 1 183 ? -17.251 12.530 -24.734 1.00 27.30 183 CYS A C 1
ATOM 1444 O O . CYS A 1 183 ? -18.180 13.296 -24.492 1.00 27.30 183 CYS A O 1
ATOM 1446 N N . GLY A 1 184 ? -17.466 11.327 -25.281 1.00 25.64 184 GLY A N 1
ATOM 1447 C CA . GLY A 1 184 ? -18.761 10.921 -25.842 1.00 25.64 184 GLY A CA 1
ATOM 1448 C C . GLY A 1 184 ? -19.746 10.200 -24.914 1.00 25.64 184 GLY A C 1
ATOM 1449 O O . GLY A 1 184 ? -20.888 10.024 -25.321 1.00 25.64 184 GLY A O 1
ATOM 1450 N N . HIS A 1 185 ? -19.367 9.762 -23.709 1.00 28.02 185 HIS A N 1
ATOM 1451 C CA . HIS A 1 185 ? -20.273 9.000 -22.831 1.00 28.02 185 HIS A CA 1
ATOM 1452 C C . HIS A 1 185 ? -20.204 9.492 -21.381 1.00 28.02 185 HIS A C 1
ATOM 1454 O O . HIS A 1 185 ? -19.292 9.170 -20.625 1.00 28.02 185 HIS A O 1
ATOM 1460 N N . SER A 1 186 ? -21.196 10.305 -21.017 1.00 29.91 186 SER A N 1
ATOM 1461 C CA . SER A 1 186 ? -21.410 10.841 -19.672 1.00 29.91 186 SER A CA 1
ATOM 1462 C C . SER A 1 186 ? -22.053 9.800 -18.736 1.00 29.91 186 SER A C 1
ATOM 1464 O O . SER A 1 186 ? -22.845 8.972 -19.181 1.00 29.91 186 SER A O 1
ATOM 1466 N N . HIS A 1 187 ? -21.755 9.921 -17.435 1.00 28.08 187 HIS A N 1
ATOM 1467 C CA . HIS A 1 187 ? -22.376 9.261 -16.270 1.00 28.08 187 HIS A CA 1
ATOM 1468 C C . HIS A 1 187 ? -22.069 7.776 -15.969 1.00 28.08 187 HIS A C 1
ATOM 1470 O O . HIS A 1 187 ? -22.959 6.927 -15.977 1.00 28.08 187 HIS A O 1
ATOM 1476 N N . ARG A 1 188 ? -20.849 7.482 -15.489 1.00 27.30 188 ARG A N 1
ATOM 1477 C CA . ARG A 1 188 ? -20.654 6.568 -14.339 1.00 27.30 188 ARG A CA 1
ATOM 1478 C C . ARG A 1 188 ? -19.266 6.730 -13.720 1.00 27.30 188 ARG A C 1
ATOM 1480 O O . ARG A 1 188 ? -18.269 6.777 -14.428 1.00 27.30 188 ARG A O 1
ATOM 1487 N N . SER A 1 189 ? -19.221 6.799 -12.397 1.00 32.47 189 SER A N 1
ATOM 1488 C CA . SER A 1 189 ? -18.080 7.162 -11.543 1.00 32.47 189 SER A CA 1
ATOM 1489 C C . SER A 1 189 ? -16.937 6.132 -11.471 1.00 32.47 189 SER A C 1
ATOM 1491 O O . SER A 1 189 ? -16.112 6.195 -10.562 1.00 32.47 189 SER A O 1
ATOM 1493 N N . ASP A 1 190 ? -16.844 5.207 -12.426 1.00 37.66 190 ASP A N 1
ATOM 1494 C CA . ASP A 1 190 ? -15.876 4.110 -12.413 1.00 37.66 190 ASP A CA 1
ATOM 1495 C C . ASP A 1 190 ? -14.765 4.369 -13.441 1.00 37.66 190 ASP A C 1
ATOM 1497 O O . ASP A 1 190 ? -14.736 3.800 -14.531 1.00 37.66 190 ASP A O 1
ATOM 1501 N N . HIS A 1 191 ? -13.797 5.217 -13.084 1.00 40.00 191 HIS A N 1
ATOM 1502 C CA . HIS A 1 191 ? -12.623 5.563 -13.909 1.00 40.00 191 HIS A CA 1
ATOM 1503 C C . HIS A 1 191 ? -11.664 4.386 -14.226 1.00 40.00 191 HIS A C 1
ATOM 1505 O O . HIS A 1 191 ? -10.556 4.604 -14.707 1.00 40.00 191 HIS A O 1
ATOM 1511 N N . LYS A 1 192 ? -12.053 3.126 -13.987 1.00 39.34 192 LYS A N 1
ATOM 1512 C CA . LYS A 1 192 ? -11.219 1.938 -14.255 1.00 39.34 192 LYS A CA 1
ATOM 1513 C C . LYS A 1 192 ? -11.245 1.466 -15.714 1.00 39.34 192 LYS A C 1
ATOM 1515 O O . LYS A 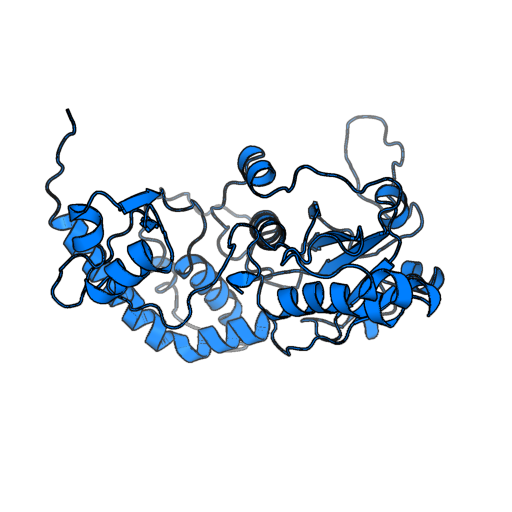1 192 ? -10.523 0.535 -16.047 1.00 39.34 192 LYS A O 1
ATOM 1520 N N . HIS A 1 193 ? -12.063 2.070 -16.577 1.00 33.34 193 HIS A N 1
ATOM 1521 C CA . HIS A 1 193 ? -12.399 1.472 -17.874 1.00 33.34 193 HIS A CA 1
ATOM 1522 C C . HIS A 1 193 ? -12.030 2.279 -19.121 1.00 33.34 193 HIS A C 1
ATOM 1524 O O . HIS A 1 193 ? -12.571 1.992 -20.183 1.00 33.34 193 HIS A O 1
ATOM 1530 N N . PHE A 1 194 ? -11.118 3.253 -19.043 1.00 32.81 194 PHE A N 1
ATOM 1531 C CA . PHE A 1 194 ? -10.811 4.053 -20.238 1.00 32.81 194 PHE A CA 1
ATOM 1532 C C . PHE A 1 194 ? -9.600 3.601 -21.057 1.00 32.81 194 PHE A C 1
ATOM 1534 O O . PHE A 1 194 ? -9.547 3.902 -22.244 1.00 32.81 194 PHE A O 1
ATOM 1541 N N . PHE A 1 195 ? -8.693 2.803 -20.492 1.00 36.09 195 PHE A N 1
ATOM 1542 C CA . PHE A 1 195 ? -7.631 2.147 -21.252 1.00 36.09 195 PHE A CA 1
ATOM 1543 C C . PHE A 1 195 ? -7.196 0.864 -20.540 1.00 36.09 195 PHE A C 1
ATOM 1545 O O . PHE A 1 195 ? -6.980 0.874 -19.329 1.00 36.09 195 PHE A O 1
ATOM 1552 N N . SER A 1 196 ? -7.073 -0.240 -21.279 1.00 41.50 196 SER A N 1
ATOM 1553 C CA . SER A 1 196 ? -6.592 -1.513 -20.741 1.00 41.50 196 SER A CA 1
ATOM 1554 C C . SER A 1 196 ? -5.070 -1.460 -20.563 1.00 41.50 196 SER A C 1
ATOM 1556 O O . SER A 1 196 ? -4.315 -1.967 -21.387 1.00 41.50 196 SER A O 1
ATOM 1558 N N . HIS A 1 197 ? -4.617 -0.768 -19.520 1.00 50.97 197 HIS A N 1
ATOM 1559 C CA . HIS A 1 197 ? -3.218 -0.773 -19.107 1.00 50.97 197 HIS A CA 1
ATOM 1560 C C . HIS A 1 197 ? -3.025 -1.853 -18.052 1.00 50.97 197 HIS A C 1
ATOM 1562 O O . HIS A 1 197 ? -3.766 -1.877 -17.074 1.00 50.97 197 HIS A O 1
ATOM 1568 N N . SER A 1 198 ? -2.044 -2.729 -18.259 1.00 51.03 198 SER A N 1
ATOM 1569 C CA . SER A 1 198 ? -1.603 -3.683 -17.242 1.00 51.03 198 SER A CA 1
ATOM 1570 C C . SER A 1 198 ? -0.280 -3.198 -16.669 1.00 51.03 198 SER A C 1
ATOM 1572 O O . SER A 1 198 ? 0.720 -3.150 -17.386 1.00 51.03 198 SER A O 1
ATOM 1574 N N . CYS A 1 199 ? -0.287 -2.792 -15.401 1.00 54.62 199 CYS A N 1
ATOM 1575 C CA . CYS A 1 199 ? 0.901 -2.315 -14.702 1.00 54.62 199 CYS A CA 1
ATOM 1576 C C . CYS A 1 199 ? 1.624 -3.491 -14.033 1.00 54.62 199 CYS A C 1
ATOM 1578 O O . CYS A 1 199 ? 1.097 -4.102 -13.095 1.00 54.62 199 CYS A O 1
ATOM 1580 N N . LEU A 1 200 ? 2.829 -3.785 -14.529 1.00 55.25 200 LEU A N 1
ATOM 1581 C CA . LEU A 1 200 ? 3.773 -4.748 -13.971 1.00 55.25 200 LEU A CA 1
ATOM 1582 C C . LEU A 1 200 ? 4.814 -4.018 -13.135 1.00 55.25 200 LEU A C 1
ATOM 1584 O O . LEU A 1 200 ? 5.549 -3.173 -13.652 1.00 55.25 200 LEU A O 1
ATOM 1588 N N . ILE A 1 201 ? 4.909 -4.385 -11.858 1.00 59.84 201 ILE A N 1
ATOM 1589 C CA . ILE A 1 201 ? 5.903 -3.804 -10.957 1.00 59.84 201 ILE A CA 1
ATOM 1590 C C . ILE A 1 201 ? 6.980 -4.810 -10.573 1.00 59.84 201 ILE A C 1
ATOM 1592 O O . ILE A 1 201 ? 6.666 -5.913 -10.121 1.00 59.84 201 ILE A O 1
ATOM 1596 N N . PHE A 1 202 ? 8.248 -4.402 -10.685 1.00 62.06 202 PHE A N 1
ATOM 1597 C CA . PHE A 1 202 ? 9.383 -5.216 -10.259 1.00 62.06 202 PHE A CA 1
ATOM 1598 C C . PHE A 1 202 ? 10.063 -4.691 -8.995 1.00 62.06 202 PHE A C 1
ATOM 1600 O O . PHE A 1 202 ? 10.365 -3.508 -8.865 1.00 62.06 202 PHE A O 1
ATOM 1607 N N . LEU A 1 203 ? 10.339 -5.617 -8.079 1.00 52.34 203 LEU A N 1
ATOM 1608 C CA . LEU A 1 203 ? 11.063 -5.426 -6.837 1.00 52.34 203 LEU A CA 1
ATOM 1609 C C . LEU A 1 203 ? 12.502 -5.967 -6.910 1.00 52.34 203 LEU A C 1
ATOM 1611 O O . LEU A 1 203 ? 12.717 -7.182 -6.955 1.00 52.34 203 LEU A O 1
ATOM 1615 N N . SER A 1 204 ? 13.486 -5.065 -6.837 1.00 56.84 204 SER A N 1
ATOM 1616 C CA . SER A 1 204 ? 14.918 -5.411 -6.720 1.00 56.84 204 SER A CA 1
ATOM 1617 C C . SER A 1 204 ? 15.304 -5.806 -5.281 1.00 56.84 204 SER A C 1
ATOM 1619 O O . SER A 1 204 ? 14.621 -5.418 -4.325 1.00 56.84 204 SER A O 1
ATOM 1621 N N . SER A 1 205 ? 16.349 -6.624 -5.107 1.00 52.47 205 SER A N 1
ATOM 1622 C CA . SER A 1 205 ? 16.716 -7.277 -3.838 1.00 52.47 205 SER A CA 1
ATOM 1623 C C . SER A 1 205 ? 17.741 -6.527 -2.976 1.00 52.47 205 SER A C 1
ATOM 1625 O O . SER A 1 205 ? 17.749 -6.759 -1.768 1.00 52.47 205 SER A O 1
ATOM 1627 N N . THR A 1 206 ? 18.567 -5.626 -3.519 1.00 53.38 206 THR A N 1
ATOM 1628 C CA . THR A 1 206 ? 19.707 -5.053 -2.774 1.00 53.38 206 THR A CA 1
ATOM 1629 C C . THR A 1 206 ? 19.862 -3.543 -2.979 1.00 53.38 206 THR A C 1
ATOM 1631 O O . THR A 1 206 ? 19.839 -3.049 -4.103 1.00 53.38 206 THR A O 1
ATOM 1634 N N . ARG A 1 207 ? 20.017 -2.781 -1.881 1.00 59.16 207 ARG A N 1
ATOM 1635 C CA . ARG A 1 207 ? 20.295 -1.325 -1.906 1.00 59.16 207 ARG A CA 1
ATOM 1636 C C . ARG A 1 207 ? 21.306 -0.882 -0.833 1.00 59.16 207 ARG A C 1
ATOM 1638 O O . ARG A 1 207 ? 21.132 0.146 -0.183 1.00 59.16 207 ARG A O 1
ATOM 1645 N N . GLY A 1 208 ? 22.379 -1.652 -0.665 1.00 56.00 208 GLY A N 1
ATOM 1646 C CA . GLY A 1 208 ? 23.420 -1.391 0.335 1.00 56.00 208 GLY A CA 1
ATOM 1647 C C . GLY A 1 208 ? 23.141 -2.048 1.696 1.00 56.00 208 GLY A C 1
ATOM 1648 O O . GLY A 1 208 ? 22.160 -2.782 1.838 1.00 56.00 208 GLY A O 1
ATOM 1649 N N . PRO A 1 209 ? 24.016 -1.832 2.696 1.00 52.59 209 PRO A N 1
ATOM 1650 C CA . PRO A 1 209 ? 23.909 -2.491 3.994 1.00 52.59 209 PRO A CA 1
ATOM 1651 C C . PRO A 1 209 ? 22.595 -2.114 4.693 1.00 52.59 209 PRO A C 1
ATOM 1653 O O . PRO A 1 209 ? 22.207 -0.946 4.731 1.00 52.59 209 PRO A O 1
ATOM 1656 N N . HIS A 1 210 ? 21.899 -3.128 5.216 1.00 63.62 210 HIS A N 1
ATOM 1657 C CA . HIS A 1 210 ? 20.630 -3.011 5.952 1.00 63.62 210 HIS A CA 1
ATOM 1658 C C . HIS A 1 210 ? 19.427 -2.466 5.160 1.00 63.62 210 HIS A C 1
ATOM 1660 O O . HIS A 1 210 ? 18.385 -2.176 5.743 1.00 63.62 210 HIS A O 1
ATOM 1666 N N . ARG A 1 211 ? 19.522 -2.380 3.827 1.00 70.62 211 ARG A N 1
ATOM 1667 C CA . ARG A 1 211 ? 18.375 -2.133 2.941 1.00 70.62 211 ARG A CA 1
ATOM 1668 C C . ARG A 1 211 ? 18.136 -3.327 2.019 1.00 70.62 211 ARG A C 1
ATOM 1670 O O . ARG A 1 211 ? 19.101 -3.905 1.516 1.00 70.62 211 ARG A O 1
ATOM 1677 N N . PRO A 1 212 ? 16.875 -3.656 1.708 1.00 79.94 212 PRO A N 1
ATOM 1678 C CA . PRO A 1 212 ? 15.640 -2.944 2.075 1.00 79.94 212 PRO A CA 1
ATOM 1679 C C . PRO A 1 212 ? 15.168 -3.198 3.525 1.00 79.94 212 PRO A C 1
ATOM 1681 O O . PRO A 1 212 ? 15.473 -4.236 4.106 1.00 79.94 212 PRO A O 1
ATOM 1684 N N . ILE A 1 213 ? 14.393 -2.263 4.092 1.00 85.81 213 ILE A N 1
ATOM 1685 C CA . ILE A 1 213 ? 13.739 -2.384 5.412 1.00 85.81 213 ILE A CA 1
ATOM 1686 C C . ILE A 1 213 ? 12.697 -3.508 5.400 1.00 85.81 213 ILE A C 1
ATOM 1688 O O . ILE A 1 213 ? 12.579 -4.292 6.350 1.00 85.81 213 ILE A O 1
ATOM 1692 N N . MET A 1 214 ? 11.914 -3.561 4.323 1.00 87.69 214 MET A N 1
ATOM 1693 C CA . MET A 1 214 ? 10.943 -4.615 4.061 1.00 87.69 214 MET A CA 1
ATOM 1694 C C . MET A 1 214 ? 11.552 -5.656 3.121 1.00 87.69 214 MET A C 1
ATOM 1696 O O . MET A 1 214 ? 12.116 -5.333 2.071 1.00 87.69 214 MET A O 1
ATOM 1700 N N . ASN A 1 215 ? 11.404 -6.933 3.462 1.00 86.38 215 ASN A N 1
ATOM 1701 C CA . ASN A 1 215 ? 11.878 -8.022 2.619 1.00 86.38 215 ASN A CA 1
ATOM 1702 C C . ASN A 1 215 ? 11.094 -8.082 1.291 1.00 86.38 215 ASN A C 1
ATOM 1704 O O . ASN A 1 215 ? 10.092 -7.394 1.085 1.00 86.38 215 ASN A O 1
ATOM 1708 N N . LEU A 1 216 ? 11.555 -8.912 0.354 1.00 84.88 216 LEU A N 1
ATOM 1709 C CA . LEU A 1 216 ? 10.944 -9.021 -0.973 1.00 84.88 216 LEU A CA 1
ATOM 1710 C C . LEU A 1 216 ? 9.446 -9.385 -0.926 1.00 84.88 216 LEU A C 1
ATOM 1712 O O . LEU A 1 216 ? 8.655 -8.802 -1.667 1.00 84.88 216 LEU A O 1
ATOM 1716 N N . HIS A 1 217 ? 9.035 -10.291 -0.038 1.00 88.62 217 HIS A N 1
ATOM 1717 C CA . HIS A 1 217 ? 7.639 -10.724 0.073 1.00 88.62 217 HIS A CA 1
ATOM 1718 C C . HIS A 1 217 ? 6.731 -9.660 0.707 1.00 88.62 217 HIS A C 1
ATOM 1720 O O . HIS A 1 217 ? 5.627 -9.430 0.217 1.00 88.62 217 HIS A O 1
ATOM 1726 N N . GLU A 1 218 ? 7.199 -8.973 1.752 1.00 90.12 218 GLU A N 1
ATOM 1727 C CA . GLU A 1 218 ? 6.490 -7.866 2.405 1.00 90.12 218 GLU A CA 1
ATOM 1728 C C . GLU A 1 218 ? 6.223 -6.728 1.412 1.00 90.12 218 GLU A C 1
ATOM 1730 O O . GLU A 1 218 ? 5.108 -6.201 1.324 1.00 90.12 218 GLU A O 1
ATOM 1735 N N . ARG A 1 219 ? 7.238 -6.372 0.617 1.00 90.44 219 ARG A N 1
ATOM 1736 C CA . ARG A 1 219 ? 7.102 -5.344 -0.416 1.00 90.44 219 ARG A CA 1
ATOM 1737 C C . ARG A 1 219 ? 6.185 -5.797 -1.553 1.00 90.44 219 ARG A C 1
ATOM 1739 O O . ARG A 1 219 ? 5.359 -5.006 -1.996 1.00 90.44 219 ARG A O 1
ATOM 1746 N N . SER A 1 220 ? 6.257 -7.067 -1.963 1.00 90.38 220 SER A N 1
ATOM 1747 C CA . SER A 1 220 ? 5.366 -7.620 -2.997 1.00 90.38 220 SER A CA 1
ATOM 1748 C C . SER A 1 220 ? 3.893 -7.456 -2.608 1.00 90.38 220 SER A C 1
ATOM 1750 O O . SER A 1 220 ? 3.100 -6.953 -3.399 1.00 90.38 220 SER A O 1
ATOM 1752 N N . LEU A 1 221 ? 3.525 -7.790 -1.363 1.00 91.88 221 LEU A N 1
ATOM 1753 C CA . LEU A 1 221 ? 2.155 -7.591 -0.873 1.00 91.88 221 LEU A CA 1
ATOM 1754 C C . LEU A 1 221 ? 1.778 -6.112 -0.737 1.00 91.88 221 LEU A C 1
ATOM 1756 O O . LEU A 1 221 ? 0.639 -5.743 -1.017 1.00 91.88 221 LEU A O 1
ATOM 1760 N N . SER A 1 222 ? 2.724 -5.262 -0.336 1.00 93.12 222 SER A N 1
ATOM 1761 C CA . SER A 1 222 ? 2.493 -3.816 -0.226 1.00 93.12 222 SER A CA 1
ATOM 1762 C C . SER A 1 222 ? 2.158 -3.189 -1.580 1.00 93.12 222 SER A C 1
ATOM 1764 O O . SER A 1 222 ? 1.247 -2.368 -1.673 1.00 93.12 222 SER A O 1
ATOM 1766 N N . VAL A 1 223 ? 2.856 -3.618 -2.633 1.00 91.75 223 VAL A N 1
ATOM 1767 C CA . VAL A 1 223 ? 2.624 -3.174 -4.009 1.00 91.75 223 VAL A CA 1
ATOM 1768 C C . VAL A 1 223 ? 1.317 -3.751 -4.568 1.00 91.75 223 VAL A C 1
ATOM 1770 O O . VAL A 1 223 ? 0.506 -2.997 -5.097 1.00 91.75 223 VAL A O 1
ATOM 1773 N N . LEU A 1 224 ? 1.053 -5.051 -4.382 1.00 91.69 224 LEU A N 1
ATOM 1774 C CA . LEU A 1 224 ? -0.181 -5.717 -4.839 1.00 91.69 224 LEU A CA 1
ATOM 1775 C C . LEU A 1 224 ? -1.470 -5.166 -4.195 1.00 91.69 224 LEU A C 1
ATOM 1777 O O . LEU A 1 224 ? -2.566 -5.337 -4.732 1.00 91.69 224 LEU A O 1
ATOM 1781 N N . ALA A 1 225 ? -1.368 -4.513 -3.035 1.00 93.38 225 ALA A N 1
ATOM 1782 C CA . ALA A 1 225 ? -2.500 -3.840 -2.400 1.00 93.38 225 ALA A CA 1
ATOM 1783 C C . ALA A 1 225 ? -2.915 -2.545 -3.126 1.00 93.38 225 ALA A C 1
ATOM 1785 O O . ALA A 1 225 ? -4.023 -2.046 -2.904 1.00 93.38 225 ALA A O 1
ATOM 1786 N N . CYS A 1 226 ? -2.045 -1.987 -3.972 1.00 92.00 226 CYS A N 1
ATOM 1787 C CA . CYS A 1 226 ? -2.308 -0.772 -4.730 1.00 92.00 226 CYS A CA 1
ATOM 1788 C C . CYS A 1 226 ? -3.282 -1.050 -5.884 1.00 92.00 226 CYS A C 1
ATOM 1790 O O . CYS A 1 226 ? -3.074 -1.948 -6.692 1.00 92.00 226 CYS A O 1
ATOM 1792 N N . ARG A 1 227 ? -4.339 -0.242 -6.004 1.00 90.75 227 ARG A N 1
ATOM 1793 C CA . ARG A 1 227 ? -5.380 -0.394 -7.039 1.00 90.75 227 ARG A CA 1
ATOM 1794 C C . ARG A 1 227 ? -4.906 -0.147 -8.465 1.00 90.75 227 ARG A C 1
ATOM 1796 O O . ARG A 1 227 ? -5.622 -0.491 -9.393 1.00 90.75 227 ARG A O 1
ATOM 1803 N N . TYR A 1 228 ? -3.774 0.533 -8.603 1.00 87.62 228 TYR A N 1
ATOM 1804 C CA . TYR A 1 228 ? -3.182 0.922 -9.878 1.00 87.62 228 TYR A CA 1
ATOM 1805 C C . TYR A 1 228 ? -2.199 -0.136 -10.401 1.00 87.62 228 TYR A C 1
ATOM 1807 O O . TYR A 1 228 ? -1.519 0.100 -11.393 1.00 87.62 228 TYR A O 1
ATOM 1815 N N . VAL A 1 229 ? -2.068 -1.256 -9.684 1.00 87.44 229 VAL A N 1
ATOM 1816 C CA . VAL A 1 229 ? -1.143 -2.345 -9.990 1.00 87.44 229 VAL A CA 1
ATOM 1817 C C . VAL A 1 229 ? -1.945 -3.594 -10.304 1.00 87.44 229 VAL A C 1
ATOM 1819 O O . VAL A 1 229 ? -2.826 -3.989 -9.533 1.00 87.44 229 VAL A O 1
ATOM 1822 N N . ASP A 1 230 ? -1.610 -4.223 -11.424 1.00 85.88 230 ASP A N 1
ATOM 1823 C CA . ASP A 1 230 ? -2.272 -5.440 -11.882 1.00 85.88 230 ASP A CA 1
ATOM 1824 C C . ASP A 1 230 ? -1.487 -6.678 -11.475 1.00 85.88 230 ASP A C 1
ATOM 1826 O O . ASP A 1 230 ? -2.065 -7.648 -10.976 1.00 85.88 230 ASP A O 1
ATOM 1830 N N . GLU A 1 231 ? -0.165 -6.611 -11.628 1.00 85.62 231 GLU A N 1
ATOM 1831 C CA . GLU A 1 231 ? 0.722 -7.745 -11.434 1.00 85.62 231 GLU A CA 1
ATOM 1832 C C . GLU A 1 231 ? 2.097 -7.302 -10.907 1.00 85.62 231 GLU A C 1
ATOM 1834 O O . GLU A 1 231 ? 2.558 -6.175 -11.108 1.00 85.62 231 GLU A O 1
ATOM 1839 N N . VAL A 1 232 ? 2.744 -8.196 -10.160 1.00 86.69 232 VAL A N 1
ATOM 1840 C CA . VAL A 1 232 ? 4.049 -7.959 -9.543 1.00 86.69 232 VAL A CA 1
ATOM 1841 C C . VAL A 1 232 ? 4.978 -9.098 -9.911 1.00 86.69 232 VAL A C 1
ATOM 1843 O O . VAL A 1 232 ? 4.675 -10.260 -9.638 1.00 86.69 232 VAL A O 1
ATOM 1846 N N . ILE A 1 233 ? 6.139 -8.754 -10.462 1.00 83.25 233 ILE A N 1
ATOM 1847 C CA . ILE A 1 233 ? 7.203 -9.718 -10.700 1.00 83.25 233 ILE A CA 1
ATOM 1848 C C . ILE A 1 233 ? 8.098 -9.733 -9.453 1.00 83.25 233 ILE A C 1
ATOM 1850 O O . ILE A 1 233 ? 8.572 -8.699 -8.973 1.00 83.25 233 ILE A O 1
ATOM 1854 N N . ILE A 1 234 ? 8.283 -10.915 -8.868 1.00 82.88 234 ILE A N 1
ATOM 1855 C CA . ILE A 1 234 ? 8.987 -11.099 -7.594 1.00 82.88 234 ILE A CA 1
ATOM 1856 C C . ILE A 1 234 ? 10.427 -11.546 -7.882 1.00 82.88 234 ILE A C 1
ATOM 1858 O O . ILE A 1 234 ? 10.633 -12.655 -8.361 1.00 82.88 234 ILE A O 1
ATOM 1862 N N . GLY A 1 235 ? 11.419 -10.699 -7.563 1.00 71.94 235 GLY A N 1
ATOM 1863 C CA . GLY A 1 235 ? 12.854 -10.987 -7.750 1.00 71.94 235 GLY A CA 1
ATOM 1864 C C . GLY A 1 235 ? 13.444 -10.504 -9.083 1.00 71.94 235 GLY A C 1
ATOM 1865 O O . GLY A 1 235 ? 13.735 -11.318 -9.954 1.00 71.94 235 GLY A O 1
ATOM 1866 N N . ALA A 1 236 ? 13.614 -9.185 -9.244 1.00 71.50 236 ALA A N 1
ATOM 1867 C CA . ALA A 1 236 ? 14.018 -8.586 -10.527 1.00 71.50 236 ALA A CA 1
ATOM 1868 C C . ALA A 1 236 ? 15.443 -8.840 -10.928 1.00 71.50 236 ALA A C 1
ATOM 1870 O O . ALA A 1 236 ? 16.311 -8.639 -10.076 1.00 71.50 236 ALA A O 1
ATOM 1871 N N . PRO A 1 237 ? 15.724 -9.121 -12.219 1.00 73.00 237 PRO A N 1
ATOM 1872 C CA . PRO A 1 237 ? 17.020 -8.739 -12.731 1.00 73.00 237 PRO A CA 1
ATOM 1873 C C . PRO A 1 237 ? 17.146 -7.213 -12.647 1.00 73.00 237 PRO A C 1
ATOM 1875 O O . PRO A 1 237 ? 16.201 -6.469 -12.907 1.00 73.00 237 PRO A O 1
ATOM 1878 N N . TRP A 1 238 ? 18.337 -6.752 -12.277 1.00 71.88 238 TRP A N 1
ATOM 1879 C CA . TRP A 1 238 ? 18.664 -5.327 -12.249 1.00 71.88 238 TRP A CA 1
ATOM 1880 C C . TRP A 1 238 ? 18.686 -4.709 -13.656 1.00 71.88 238 TRP A C 1
ATOM 1882 O O . TRP A 1 238 ? 18.249 -3.580 -13.843 1.00 71.88 238 TRP A O 1
ATOM 1892 N N . HIS A 1 239 ? 19.162 -5.458 -14.656 1.00 73.12 239 HIS A N 1
ATOM 1893 C CA . HIS A 1 239 ? 19.178 -5.021 -16.051 1.00 73.12 239 HIS A CA 1
ATOM 1894 C C . HIS A 1 239 ? 17.915 -5.471 -16.782 1.00 73.12 239 HIS A C 1
ATOM 1896 O O . HIS A 1 239 ? 17.550 -6.648 -16.738 1.00 73.12 239 HIS A O 1
ATOM 1902 N N . ILE A 1 240 ? 17.295 -4.551 -17.521 1.00 72.38 240 ILE A N 1
ATOM 1903 C CA . ILE A 1 240 ? 16.176 -4.865 -18.406 1.00 72.38 240 ILE A CA 1
ATOM 1904 C C . ILE A 1 240 ? 16.765 -5.259 -19.761 1.00 72.38 240 ILE A C 1
ATOM 1906 O O . ILE A 1 240 ? 17.039 -4.405 -20.604 1.00 72.38 240 ILE A O 1
ATOM 1910 N N . SER A 1 241 ? 17.018 -6.551 -19.964 1.00 62.16 241 SER A N 1
ATOM 1911 C CA . SER A 1 241 ? 17.581 -7.046 -21.219 1.00 62.16 241 SER A CA 1
ATOM 1912 C C . SER A 1 241 ? 16.497 -7.298 -22.275 1.00 62.16 241 SER A C 1
ATOM 1914 O O . SER A 1 241 ? 15.378 -7.724 -21.976 1.00 62.16 241 SER A O 1
ATOM 1916 N N . LYS A 1 242 ? 16.850 -7.019 -23.536 1.00 56.94 242 LYS A N 1
ATOM 1917 C CA . LYS A 1 242 ? 16.095 -7.431 -24.732 1.00 56.94 242 LYS A CA 1
ATOM 1918 C C . LYS A 1 242 ? 16.439 -8.865 -25.143 1.00 56.94 242 LYS A C 1
ATOM 1920 O O . LYS A 1 242 ? 15.599 -9.557 -25.709 1.00 56.94 242 LYS A O 1
ATOM 1925 N N . ASP A 1 243 ? 17.653 -9.296 -24.815 1.00 46.44 243 ASP A N 1
ATOM 1926 C CA . ASP A 1 243 ? 18.224 -10.564 -25.234 1.00 46.44 243 ASP A CA 1
ATOM 1927 C C . ASP A 1 243 ? 18.667 -11.415 -24.040 1.00 46.44 243 ASP A C 1
ATOM 1929 O O . ASP A 1 243 ? 18.754 -10.970 -22.890 1.00 46.44 243 ASP A O 1
ATOM 1933 N N . MET A 1 244 ? 18.867 -12.685 -24.371 1.00 43.75 244 MET A N 1
ATOM 1934 C CA . MET A 1 244 ? 19.276 -13.828 -23.566 1.00 43.75 244 MET A CA 1
ATOM 1935 C C . MET A 1 244 ? 20.673 -13.629 -22.951 1.00 43.75 244 MET A C 1
ATOM 1937 O O . MET A 1 244 ? 21.574 -14.414 -23.204 1.00 43.75 244 MET A O 1
ATOM 1941 N N . ASP A 1 245 ? 20.887 -12.584 -22.153 1.00 37.59 245 ASP A N 1
ATOM 1942 C CA . ASP A 1 245 ? 22.221 -12.249 -21.656 1.00 37.59 245 ASP A CA 1
ATOM 1943 C C . ASP A 1 245 ? 22.263 -12.041 -20.135 1.00 37.59 245 ASP A C 1
ATOM 1945 O O . ASP A 1 245 ? 21.631 -11.146 -19.577 1.00 37.59 245 ASP A O 1
ATOM 1949 N N . ARG A 1 246 ? 23.110 -12.885 -19.519 1.00 40.03 246 ARG A N 1
ATOM 1950 C CA . ARG A 1 246 ? 23.614 -12.950 -18.128 1.00 40.03 246 ARG A CA 1
ATOM 1951 C C . ARG A 1 246 ? 22.841 -13.768 -17.072 1.00 40.03 246 ARG A C 1
ATOM 1953 O O . ARG A 1 246 ? 22.105 -13.257 -16.242 1.00 40.03 246 ARG A O 1
ATOM 1960 N N . LEU A 1 247 ? 23.207 -15.057 -17.057 1.00 38.75 247 LEU A N 1
ATOM 1961 C CA . LEU A 1 247 ? 23.747 -15.846 -15.931 1.00 38.75 247 LEU A CA 1
ATOM 1962 C C . LEU A 1 247 ? 23.004 -15.810 -14.576 1.00 38.75 247 LEU A C 1
ATOM 1964 O O . LEU A 1 247 ? 23.379 -15.075 -13.666 1.00 38.75 247 LEU A O 1
ATOM 1968 N N . VAL A 1 248 ? 22.085 -16.760 -14.376 1.00 37.09 248 VAL A N 1
ATOM 1969 C CA . VAL A 1 248 ? 21.809 -17.331 -13.047 1.00 37.09 248 VAL A CA 1
ATOM 1970 C C . VAL A 1 248 ? 22.169 -18.812 -13.104 1.00 37.09 248 VAL A C 1
ATOM 1972 O O . VAL A 1 248 ? 21.538 -19.595 -13.812 1.00 37.09 248 VAL A O 1
ATOM 1975 N N . ILE A 1 249 ? 23.227 -19.196 -12.390 1.00 33.84 249 ILE A N 1
ATOM 1976 C CA . ILE A 1 249 ? 23.637 -20.595 -12.242 1.00 33.84 249 ILE A CA 1
ATOM 1977 C C . ILE A 1 249 ? 22.522 -21.324 -11.487 1.00 33.84 249 ILE A C 1
ATOM 1979 O O . ILE A 1 249 ? 22.372 -21.150 -10.281 1.00 33.84 249 ILE A O 1
ATOM 1983 N N . THR A 1 250 ? 21.748 -22.155 -12.185 1.00 35.34 250 THR A N 1
ATOM 1984 C CA . THR A 1 250 ? 20.896 -23.154 -11.533 1.00 35.34 250 THR A CA 1
ATOM 1985 C C . THR A 1 250 ? 21.656 -24.473 -11.537 1.00 35.34 250 THR A C 1
ATOM 1987 O O . THR A 1 250 ? 21.758 -25.138 -12.566 1.00 35.34 250 THR A O 1
ATOM 1990 N N . CYS A 1 251 ? 22.233 -24.847 -10.395 1.00 36.88 251 CYS A N 1
ATOM 1991 C CA . CYS A 1 251 ? 22.772 -26.189 -10.203 1.00 36.88 251 CYS A CA 1
ATOM 1992 C C . CYS A 1 251 ? 21.606 -27.184 -10.096 1.00 36.88 251 CYS A C 1
ATOM 1994 O O . CYS A 1 251 ? 20.951 -27.274 -9.060 1.00 36.88 251 CYS A O 1
ATOM 1996 N N . CYS A 1 252 ? 21.364 -27.947 -11.159 1.00 37.28 252 CYS A N 1
ATOM 1997 C CA . CYS A 1 252 ? 20.653 -29.221 -11.106 1.00 37.28 252 CYS A CA 1
ATOM 1998 C C . CYS A 1 252 ? 21.549 -30.289 -11.741 1.00 37.28 252 CYS A C 1
ATOM 2000 O O . CYS A 1 252 ? 22.172 -30.060 -12.775 1.00 37.28 252 CYS A O 1
ATOM 2002 N N . ASN A 1 253 ? 21.657 -31.428 -11.060 1.00 46.34 253 ASN A N 1
ATOM 2003 C CA . ASN A 1 253 ? 22.550 -32.540 -11.373 1.00 46.34 253 ASN A CA 1
ATOM 2004 C C . ASN A 1 253 ? 22.613 -32.899 -12.876 1.00 46.34 253 ASN A C 1
ATOM 2006 O O . ASN A 1 253 ? 21.616 -33.302 -13.465 1.00 46.34 253 ASN A O 1
ATOM 2010 N N . PHE A 1 254 ? 23.826 -32.838 -13.441 1.00 41.84 254 PHE A N 1
ATOM 2011 C CA . PHE A 1 254 ? 24.268 -33.552 -14.652 1.00 41.84 254 PHE A CA 1
ATOM 2012 C C . PHE A 1 254 ? 23.558 -33.249 -15.996 1.00 41.84 254 PHE A C 1
ATOM 2014 O O . PHE A 1 254 ? 23.353 -34.140 -16.809 1.00 41.84 254 PHE A O 1
ATOM 2021 N N . SER A 1 255 ? 23.228 -31.990 -16.288 1.00 38.81 255 SER A N 1
ATOM 2022 C CA . SER A 1 255 ? 23.494 -31.325 -17.587 1.00 38.81 255 SER A CA 1
ATOM 2023 C C . SER A 1 255 ? 22.861 -29.933 -17.572 1.00 38.81 255 SER A C 1
ATOM 2025 O O . SER A 1 255 ? 21.651 -29.780 -17.432 1.00 38.81 255 SER A O 1
ATOM 2027 N N . CYS A 1 256 ? 23.688 -28.895 -17.680 1.00 39.25 256 CYS A N 1
ATOM 2028 C CA . CYS A 1 256 ? 23.216 -27.517 -17.734 1.00 39.25 256 CYS A CA 1
ATOM 2029 C C . CYS A 1 256 ? 22.991 -27.138 -19.200 1.00 39.25 256 CYS A C 1
ATOM 2031 O O . CYS A 1 256 ? 23.961 -26.987 -19.941 1.00 39.25 256 CYS A O 1
ATOM 2033 N N . GLN A 1 257 ? 21.738 -26.969 -19.624 1.00 32.91 257 GLN A N 1
ATOM 2034 C CA . GLN A 1 257 ? 21.441 -26.220 -20.847 1.00 32.91 257 GLN A CA 1
ATOM 2035 C C . GLN A 1 257 ? 21.109 -24.764 -20.486 1.00 32.91 257 GLN A C 1
ATOM 2037 O O . GLN A 1 257 ? 20.384 -24.540 -19.513 1.00 32.91 257 GLN A O 1
ATOM 2042 N N . PRO A 1 258 ? 21.642 -23.768 -21.218 1.00 40.03 258 PRO A N 1
ATOM 2043 C CA . PRO A 1 258 ? 21.352 -22.365 -20.955 1.00 40.03 258 PRO A CA 1
ATOM 2044 C C . PRO A 1 258 ? 19.895 -22.052 -21.318 1.00 40.03 258 PRO A C 1
ATOM 2046 O O . PRO A 1 258 ? 19.516 -22.053 -22.486 1.00 40.03 258 PRO A O 1
ATOM 2049 N N . GLY A 1 259 ? 19.073 -21.801 -20.301 1.00 40.56 259 GLY A N 1
ATOM 2050 C CA . GLY A 1 259 ? 17.760 -21.180 -20.440 1.00 40.56 259 GLY A CA 1
ATOM 2051 C C . GLY A 1 259 ? 17.862 -19.728 -19.995 1.00 40.56 259 GLY A C 1
ATOM 2052 O O . GLY A 1 259 ? 18.395 -19.453 -18.921 1.00 40.56 259 GLY A O 1
ATOM 2053 N N . TYR A 1 260 ? 17.387 -18.798 -20.814 1.00 50.16 260 TYR A N 1
ATOM 2054 C CA . TYR A 1 260 ? 17.454 -17.374 -20.516 1.00 50.16 260 TYR A CA 1
ATOM 2055 C C . TYR A 1 260 ? 16.035 -16.793 -20.415 1.00 50.16 260 TYR A C 1
ATOM 2057 O O . TYR A 1 260 ? 15.088 -17.372 -20.945 1.00 50.16 260 TYR A O 1
ATOM 2065 N N . VAL A 1 261 ? 15.854 -15.670 -19.716 1.00 49.81 261 VAL A N 1
ATOM 2066 C CA . VAL A 1 261 ? 14.538 -15.024 -19.556 1.00 49.81 261 VAL A CA 1
ATOM 2067 C C . VAL A 1 261 ? 14.661 -13.556 -19.948 1.00 49.81 261 VAL A C 1
ATOM 2069 O O . VAL A 1 261 ? 15.272 -12.768 -19.234 1.00 49.81 261 VAL A O 1
ATOM 2072 N N . CYS A 1 262 ? 14.090 -13.183 -21.095 1.00 66.56 262 CYS A N 1
ATOM 2073 C CA . CYS A 1 262 ? 13.988 -11.788 -21.522 1.00 66.56 262 CYS A CA 1
ATOM 2074 C C . CYS A 1 262 ? 12.702 -11.184 -20.949 1.00 66.56 262 CYS A C 1
ATOM 2076 O O . CYS A 1 262 ? 11.607 -11.562 -21.367 1.00 66.56 262 CYS A O 1
ATOM 2078 N N . VAL A 1 263 ? 12.817 -10.244 -20.007 1.00 70.12 263 VAL A N 1
ATOM 2079 C CA . VAL A 1 263 ? 11.656 -9.649 -19.315 1.00 70.12 263 VAL A CA 1
ATOM 2080 C C . VAL A 1 263 ? 10.720 -8.944 -20.307 1.00 70.12 263 VAL A C 1
ATOM 2082 O O . VAL A 1 263 ? 9.505 -9.106 -20.223 1.00 70.12 263 VAL A O 1
ATOM 2085 N N . ILE A 1 264 ? 11.270 -8.230 -21.296 1.00 75.94 264 ILE A N 1
ATOM 2086 C CA . ILE A 1 264 ? 10.478 -7.470 -22.279 1.00 75.94 264 ILE A CA 1
ATOM 2087 C C . ILE A 1 264 ? 9.586 -8.394 -23.112 1.00 75.94 264 ILE A C 1
ATOM 2089 O O . ILE A 1 264 ? 8.387 -8.149 -23.226 1.00 75.94 264 ILE A O 1
ATOM 2093 N N . THR A 1 265 ? 10.148 -9.465 -23.674 1.00 79.38 265 THR A N 1
ATOM 2094 C CA . THR A 1 265 ? 9.392 -10.383 -24.542 1.00 79.38 265 THR A CA 1
ATOM 2095 C C . THR A 1 265 ? 8.510 -11.340 -23.748 1.00 79.38 265 THR A C 1
ATOM 2097 O O . THR A 1 265 ? 7.386 -11.599 -24.164 1.00 79.38 265 THR A O 1
ATOM 2100 N N . THR A 1 266 ? 8.969 -11.806 -22.581 1.00 78.81 266 THR A N 1
ATOM 2101 C CA . THR A 1 266 ? 8.213 -12.735 -21.719 1.00 78.81 266 THR A CA 1
ATOM 2102 C C . THR A 1 266 ? 6.890 -12.128 -21.263 1.00 78.81 266 THR A C 1
ATOM 2104 O O . THR A 1 266 ? 5.873 -12.815 -21.251 1.00 78.81 266 THR A O 1
ATOM 2107 N N . PHE A 1 267 ? 6.895 -10.838 -20.918 1.00 78.06 267 PHE A N 1
ATOM 2108 C CA . PHE A 1 267 ? 5.715 -10.134 -20.416 1.00 78.06 267 PHE A CA 1
ATOM 2109 C C . PHE A 1 267 ? 5.059 -9.213 -21.455 1.00 78.06 267 PHE A C 1
ATOM 2111 O O . PHE A 1 267 ? 4.143 -8.471 -21.113 1.00 78.06 267 PHE A O 1
ATOM 2118 N N . ASN A 1 268 ? 5.509 -9.247 -22.716 1.00 81.50 268 ASN A N 1
ATOM 2119 C CA . ASN A 1 268 ? 5.011 -8.386 -23.795 1.00 81.50 268 ASN A CA 1
ATOM 2120 C C . ASN A 1 268 ? 5.008 -6.882 -23.428 1.00 81.50 268 ASN A C 1
ATOM 2122 O O . ASN A 1 268 ? 4.034 -6.160 -23.653 1.00 81.50 268 ASN A O 1
ATOM 2126 N N . ILE A 1 269 ? 6.100 -6.408 -22.818 1.00 81.81 269 ILE A N 1
ATOM 2127 C CA . ILE A 1 269 ? 6.211 -5.036 -22.309 1.00 81.81 269 ILE A CA 1
ATOM 2128 C C . ILE A 1 269 ? 6.194 -4.045 -23.474 1.00 81.81 269 ILE A C 1
ATOM 2130 O O . ILE A 1 269 ? 7.066 -4.052 -24.340 1.00 81.81 269 ILE A O 1
ATOM 2134 N N . SER A 1 270 ? 5.211 -3.149 -23.449 1.00 80.94 270 SER A N 1
ATOM 2135 C CA . SER A 1 270 ? 5.003 -2.108 -24.459 1.00 80.94 270 SER A CA 1
ATOM 2136 C C . SER A 1 270 ? 5.621 -0.760 -24.070 1.00 80.94 270 SER A C 1
ATOM 2138 O O . SER A 1 270 ? 5.842 0.090 -24.932 1.00 80.94 270 SER A O 1
ATOM 2140 N N . LEU A 1 271 ? 5.842 -0.525 -22.774 1.00 83.94 271 LEU A N 1
ATOM 2141 C CA . LEU A 1 271 ? 6.404 0.715 -22.237 1.00 83.94 271 LEU A CA 1
ATOM 2142 C C . LEU A 1 271 ? 7.145 0.426 -20.925 1.00 83.94 271 LEU A C 1
ATOM 2144 O O . LEU A 1 271 ? 6.616 -0.266 -20.061 1.00 83.94 271 LEU A O 1
ATOM 2148 N N . VAL A 1 272 ? 8.341 0.982 -20.765 1.00 83.56 272 VAL A N 1
ATOM 2149 C CA . VAL A 1 272 ? 9.143 0.970 -19.538 1.00 83.56 272 VAL A CA 1
ATOM 2150 C C . VAL A 1 272 ? 9.171 2.379 -18.973 1.00 83.56 272 VAL A C 1
ATOM 2152 O O . VAL A 1 272 ? 9.487 3.331 -19.687 1.00 83.56 272 VAL A O 1
ATOM 2155 N N . VAL A 1 273 ? 8.858 2.512 -17.692 1.00 83.44 273 VAL A N 1
ATOM 2156 C CA . VAL A 1 273 ? 8.697 3.804 -17.039 1.00 83.44 273 VAL A CA 1
ATOM 2157 C C . VAL A 1 273 ? 9.537 3.891 -15.774 1.00 83.44 273 VAL A C 1
ATOM 2159 O O . VAL A 1 273 ? 9.546 2.972 -14.958 1.00 83.44 273 VAL A O 1
ATOM 2162 N N . HIS A 1 274 ? 10.189 5.039 -15.585 1.00 82.56 274 HIS A N 1
ATOM 2163 C CA . HIS A 1 274 ? 10.928 5.363 -14.367 1.00 82.56 274 HIS A CA 1
ATOM 2164 C C . HIS A 1 274 ? 10.612 6.786 -13.882 1.00 82.56 274 HIS A C 1
ATOM 2166 O O . HIS A 1 274 ? 10.457 7.701 -14.693 1.00 82.56 274 HIS A O 1
ATOM 2172 N N . GLY A 1 275 ? 10.506 6.979 -12.564 1.00 81.94 275 GLY A N 1
ATOM 2173 C CA . GLY A 1 275 ? 10.242 8.290 -11.954 1.00 81.94 275 GLY A CA 1
ATOM 2174 C C . GLY A 1 275 ? 11.452 9.234 -11.993 1.00 81.94 275 GLY A C 1
ATOM 2175 O O . GLY A 1 275 ? 12.589 8.802 -12.160 1.00 81.94 275 GLY A O 1
ATOM 2176 N N . THR A 1 276 ? 11.246 10.541 -11.822 1.00 81.44 276 THR A N 1
ATOM 2177 C CA . THR A 1 276 ? 12.351 11.506 -11.665 1.00 81.44 276 THR A CA 1
ATOM 2178 C C . THR A 1 276 ? 13.001 11.428 -10.289 1.00 81.44 276 THR A C 1
ATOM 2180 O O . THR A 1 276 ? 14.182 11.756 -10.168 1.00 81.44 276 THR A O 1
ATOM 2183 N N . ILE A 1 277 ? 12.261 10.964 -9.278 1.00 79.50 277 ILE A N 1
ATOM 2184 C CA . ILE A 1 277 ? 12.732 10.823 -7.901 1.00 79.50 277 ILE A CA 1
ATOM 2185 C C . ILE A 1 277 ? 12.957 9.344 -7.572 1.00 79.50 277 ILE A C 1
ATOM 2187 O O . ILE A 1 277 ? 12.013 8.557 -7.499 1.00 79.50 277 ILE A O 1
ATOM 2191 N N . ALA A 1 278 ? 14.211 8.981 -7.299 1.00 71.38 278 ALA A N 1
ATOM 2192 C CA . ALA A 1 278 ? 14.591 7.678 -6.762 1.00 71.38 278 ALA A CA 1
ATOM 2193 C C . ALA A 1 278 ? 15.629 7.835 -5.642 1.00 71.38 278 ALA A C 1
ATOM 2195 O O . ALA A 1 278 ? 16.337 8.833 -5.554 1.00 71.38 278 ALA A O 1
ATOM 2196 N N . GLU A 1 279 ? 15.720 6.833 -4.765 1.00 65.94 279 GLU A N 1
ATOM 2197 C CA . GLU A 1 279 ? 16.676 6.840 -3.645 1.00 65.94 279 GLU A CA 1
ATOM 2198 C C . GLU A 1 279 ? 18.144 6.802 -4.065 1.00 65.94 279 GLU A C 1
ATOM 2200 O O . GLU A 1 279 ? 19.016 7.197 -3.297 1.00 65.94 279 GLU A O 1
ATOM 2205 N N . ASN A 1 280 ? 18.397 6.242 -5.240 1.00 62.66 280 ASN A N 1
ATOM 2206 C CA . ASN A 1 280 ? 19.710 6.040 -5.805 1.00 62.66 280 ASN A CA 1
ATOM 2207 C C . ASN A 1 280 ? 19.526 6.129 -7.327 1.00 62.66 280 ASN A C 1
ATOM 2209 O O . ASN A 1 280 ? 18.720 5.381 -7.890 1.00 62.66 280 ASN A O 1
ATOM 2213 N N . MET A 1 281 ? 20.210 7.094 -7.938 1.00 58.94 281 MET A N 1
ATOM 2214 C CA . MET A 1 281 ? 20.233 7.331 -9.384 1.00 58.94 281 MET A CA 1
ATOM 2215 C C . MET A 1 281 ? 21.606 6.966 -9.965 1.00 58.94 281 MET A C 1
ATOM 2217 O O . MET A 1 281 ? 21.899 7.345 -11.088 1.00 58.94 281 MET A O 1
ATOM 2221 N N . ASP A 1 282 ? 22.444 6.222 -9.233 1.00 55.12 282 ASP A N 1
ATOM 2222 C CA . ASP A 1 282 ? 23.864 5.982 -9.540 1.00 55.12 282 ASP A CA 1
ATOM 2223 C C . ASP A 1 282 ? 24.068 5.307 -10.911 1.00 55.12 282 ASP A C 1
ATOM 2225 O O . ASP A 1 282 ? 25.133 5.403 -11.512 1.00 55.12 282 ASP A O 1
ATOM 2229 N N . TYR A 1 283 ? 23.021 4.700 -11.480 1.00 58.44 283 TYR A N 1
ATOM 2230 C CA . TYR A 1 283 ? 23.030 4.180 -12.850 1.00 58.44 283 TYR A CA 1
ATOM 2231 C C . TYR A 1 283 ? 23.143 5.259 -13.943 1.00 58.44 283 TYR A C 1
ATOM 2233 O O . TYR A 1 283 ? 23.301 4.920 -15.116 1.00 58.44 283 TYR A O 1
ATOM 2241 N N . THR A 1 284 ? 23.015 6.544 -13.596 1.00 57.19 284 THR A N 1
ATOM 2242 C CA . THR A 1 284 ? 23.328 7.659 -14.500 1.00 57.19 284 THR A CA 1
ATOM 2243 C C . THR A 1 284 ? 24.815 8.003 -14.521 1.00 57.19 284 THR A C 1
ATOM 2245 O O . THR A 1 284 ? 25.238 8.721 -15.423 1.00 57.19 284 THR A O 1
ATOM 2248 N N . GLU A 1 285 ? 25.583 7.535 -13.533 1.00 54.06 285 GLU A N 1
ATOM 2249 C CA . GLU A 1 285 ? 27.013 7.826 -13.365 1.00 54.06 285 GLU A CA 1
ATOM 2250 C C . GLU A 1 285 ? 27.916 6.620 -13.686 1.00 54.06 285 GLU A C 1
ATOM 2252 O O . GLU A 1 285 ? 29.096 6.811 -13.968 1.00 54.06 285 GLU A O 1
ATOM 2257 N N . ASP A 1 286 ? 27.372 5.397 -13.680 1.00 56.69 286 ASP A N 1
ATOM 2258 C CA . ASP A 1 286 ? 28.080 4.153 -14.022 1.00 56.69 286 ASP A CA 1
ATOM 2259 C C . ASP A 1 286 ? 27.899 3.758 -15.507 1.00 56.69 286 ASP A C 1
ATOM 2261 O O . ASP A 1 286 ? 26.876 4.054 -16.129 1.00 56.69 286 ASP A O 1
ATOM 2265 N N . ASP A 1 287 ? 28.862 3.023 -16.075 1.00 55.19 287 ASP A N 1
ATOM 2266 C CA . ASP A 1 287 ? 28.922 2.645 -17.505 1.00 55.19 287 ASP A CA 1
ATOM 2267 C C . ASP A 1 287 ? 27.797 1.677 -17.940 1.00 55.19 287 ASP A C 1
ATOM 2269 O O . ASP A 1 287 ? 27.644 1.350 -19.120 1.00 55.19 287 ASP A O 1
ATOM 2273 N N . SER A 1 288 ? 26.980 1.197 -16.998 1.00 68.38 288 SER A N 1
ATOM 2274 C CA . SER A 1 288 ? 25.996 0.140 -17.224 1.00 68.38 288 SER A CA 1
ATOM 2275 C C . SER A 1 288 ? 24.559 0.580 -16.919 1.00 68.38 288 SER A C 1
ATOM 2277 O O . SER A 1 288 ? 23.931 0.101 -15.972 1.00 68.38 288 SER A O 1
ATOM 2279 N N . ASN A 1 289 ? 23.990 1.422 -17.784 1.00 76.94 289 ASN A N 1
ATOM 2280 C CA . ASN A 1 289 ? 22.586 1.841 -17.710 1.00 76.94 289 ASN A CA 1
ATOM 2281 C C . ASN A 1 289 ? 21.610 0.632 -17.812 1.00 76.94 289 ASN A C 1
ATOM 2283 O O . ASN A 1 289 ? 21.518 0.008 -18.875 1.00 76.94 289 ASN A O 1
ATOM 2287 N N . PRO A 1 290 ? 20.818 0.308 -16.765 1.00 77.88 290 PRO A N 1
ATOM 2288 C CA . PRO A 1 290 ? 19.877 -0.818 -16.765 1.00 77.88 290 PRO A CA 1
ATOM 2289 C C . PRO A 1 290 ? 18.712 -0.643 -17.750 1.00 77.88 290 PRO A C 1
ATOM 2291 O O . PRO A 1 290 ? 18.066 -1.629 -18.108 1.00 77.88 290 PRO A O 1
ATOM 2294 N N . TYR A 1 291 ? 18.481 0.584 -18.228 1.00 82.38 291 TYR A N 1
ATOM 2295 C CA . TYR A 1 291 ? 17.457 0.941 -19.210 1.00 82.38 291 TYR A CA 1
ATOM 2296 C C . TYR A 1 291 ? 17.987 1.022 -20.647 1.00 82.38 291 TYR A C 1
ATOM 2298 O O . TYR A 1 291 ? 17.241 1.423 -21.540 1.00 82.38 291 TYR A O 1
ATOM 2306 N N . ALA A 1 292 ? 19.243 0.638 -20.908 1.00 83.94 292 ALA A N 1
ATOM 2307 C CA . ALA A 1 292 ? 19.850 0.745 -22.236 1.00 83.94 292 ALA A CA 1
ATOM 2308 C C . ALA A 1 292 ? 19.022 0.056 -23.339 1.00 83.94 292 ALA A C 1
ATOM 2310 O O . ALA A 1 292 ? 18.774 0.654 -24.386 1.00 83.94 292 ALA A O 1
ATOM 2311 N N . ALA A 1 293 ? 18.535 -1.167 -23.097 1.00 82.38 293 ALA A N 1
ATOM 2312 C CA . ALA A 1 293 ? 17.711 -1.896 -24.067 1.00 82.38 293 ALA A CA 1
ATOM 2313 C C . ALA A 1 293 ? 16.337 -1.228 -24.304 1.00 82.38 293 ALA A C 1
ATOM 2315 O O . ALA A 1 293 ? 16.009 -0.961 -25.463 1.00 82.38 293 ALA A O 1
ATOM 2316 N N . PRO A 1 294 ? 15.554 -0.879 -23.260 1.00 83.31 294 PRO A N 1
ATOM 2317 C CA . PRO A 1 294 ? 14.323 -0.099 -23.417 1.00 83.31 294 PRO A CA 1
ATOM 2318 C C . PRO A 1 294 ? 14.501 1.240 -24.149 1.00 83.31 294 PRO A C 1
ATOM 2320 O O . PRO A 1 294 ? 13.653 1.612 -24.963 1.00 83.31 294 PRO A O 1
ATOM 2323 N N . ILE A 1 295 ? 15.606 1.950 -23.893 1.00 85.62 295 ILE A N 1
ATOM 2324 C CA . ILE A 1 295 ? 15.950 3.207 -24.573 1.00 85.62 295 ILE A CA 1
ATOM 2325 C C . ILE A 1 295 ? 16.225 2.953 -26.057 1.00 85.62 295 ILE A C 1
ATOM 2327 O O . ILE A 1 295 ? 15.641 3.625 -26.904 1.00 85.62 295 ILE A O 1
ATOM 2331 N N . ALA A 1 296 ? 17.051 1.954 -26.384 1.00 86.12 296 ALA A N 1
ATOM 2332 C CA . ALA A 1 296 ? 17.355 1.585 -27.768 1.00 86.12 296 ALA A CA 1
ATOM 2333 C C . ALA A 1 296 ? 16.110 1.124 -28.549 1.00 86.12 296 ALA A C 1
ATOM 2335 O O . ALA A 1 296 ? 16.035 1.296 -29.763 1.00 86.12 296 ALA A O 1
ATOM 2336 N N . MET A 1 297 ? 15.120 0.557 -27.856 1.00 82.75 297 MET A N 1
ATOM 2337 C CA . MET A 1 297 ? 13.830 0.157 -28.424 1.00 82.75 297 MET A CA 1
ATOM 2338 C C . MET A 1 297 ? 12.814 1.305 -28.531 1.00 82.75 297 MET A C 1
ATOM 2340 O O . MET A 1 297 ? 11.741 1.100 -29.094 1.00 82.75 297 MET A O 1
ATOM 2344 N N . GLY A 1 298 ? 13.111 2.493 -27.993 1.00 84.56 298 GLY A N 1
ATOM 2345 C CA . GLY A 1 298 ? 12.184 3.629 -27.990 1.00 84.56 298 GLY A CA 1
ATOM 2346 C C . GLY A 1 298 ? 10.960 3.439 -27.087 1.00 84.56 298 GLY A C 1
ATOM 2347 O O . GLY A 1 298 ? 9.969 4.145 -27.252 1.00 84.56 298 GLY A O 1
ATOM 2348 N N . ILE A 1 299 ? 11.017 2.496 -26.141 1.00 83.12 299 ILE A N 1
ATOM 2349 C CA . ILE A 1 299 ? 9.918 2.181 -25.213 1.00 83.12 299 ILE A CA 1
ATOM 2350 C C . ILE A 1 299 ? 10.183 2.685 -23.789 1.00 83.12 299 ILE A C 1
ATOM 2352 O O . ILE A 1 299 ? 9.409 2.382 -22.892 1.00 83.12 299 ILE A O 1
ATOM 2356 N N . TYR A 1 300 ? 11.267 3.428 -23.551 1.00 85.12 300 TYR A N 1
ATOM 2357 C CA . TYR A 1 300 ? 11.580 4.024 -22.249 1.00 85.12 300 TYR A CA 1
ATOM 2358 C C . TYR A 1 300 ? 10.974 5.425 -22.103 1.00 85.12 300 TYR A C 1
ATOM 2360 O O . TYR A 1 300 ? 11.129 6.268 -22.989 1.00 85.12 300 TYR A O 1
ATOM 2368 N N . HIS A 1 301 ? 10.346 5.705 -20.961 1.00 85.50 301 HIS A N 1
ATOM 2369 C CA . HIS A 1 301 ? 9.795 7.018 -20.643 1.00 85.50 301 HIS A CA 1
ATOM 2370 C C . HIS A 1 301 ? 10.082 7.426 -19.194 1.00 85.50 301 HIS A C 1
ATOM 2372 O O . HIS A 1 301 ? 9.885 6.654 -18.257 1.00 85.50 301 HIS A O 1
ATOM 2378 N N . LYS A 1 302 ? 10.525 8.672 -19.001 1.00 83.81 302 LYS A N 1
ATOM 2379 C CA . LYS A 1 302 ? 10.766 9.238 -17.671 1.00 83.81 302 LYS A CA 1
ATOM 2380 C C . LYS A 1 302 ? 9.542 10.037 -17.234 1.00 83.81 302 LYS A C 1
ATOM 2382 O O . LYS A 1 302 ? 9.160 10.978 -17.923 1.00 83.81 302 LYS A O 1
ATOM 2387 N N . LEU A 1 303 ? 8.947 9.672 -16.103 1.00 81.44 303 LEU A N 1
ATOM 2388 C CA . LEU A 1 303 ? 7.805 10.378 -15.527 1.00 81.44 303 LEU A CA 1
ATOM 2389 C C . LEU A 1 303 ? 8.246 11.329 -14.432 1.00 81.44 303 LEU A C 1
ATOM 2391 O O . LEU A 1 303 ? 9.023 10.952 -13.557 1.00 81.44 303 LEU A O 1
ATOM 2395 N N . ASP A 1 304 ? 7.697 12.539 -14.451 1.00 83.56 304 ASP A N 1
ATOM 2396 C CA . ASP A 1 304 ? 7.921 13.475 -13.365 1.00 83.56 304 ASP A CA 1
ATOM 2397 C C . ASP A 1 304 ? 7.176 13.027 -12.103 1.00 83.56 304 ASP A C 1
ATOM 2399 O O . ASP A 1 304 ? 5.962 12.812 -12.112 1.00 83.56 304 ASP A O 1
ATOM 2403 N N . SER A 1 305 ? 7.926 12.827 -11.024 1.00 82.19 305 SER A N 1
ATOM 2404 C CA . SER A 1 305 ? 7.416 12.425 -9.724 1.00 82.19 305 SER A CA 1
ATOM 2405 C C . SER A 1 305 ? 6.862 13.661 -9.005 1.00 82.19 305 SER A C 1
ATOM 2407 O O . SER A 1 305 ? 7.637 14.527 -8.604 1.00 82.19 305 SER A O 1
ATOM 2409 N N . PRO A 1 306 ? 5.544 13.748 -8.757 1.00 83.31 306 PRO A N 1
ATOM 2410 C CA . PRO A 1 306 ? 4.936 14.948 -8.171 1.00 83.31 306 PRO A CA 1
ATOM 2411 C C . PRO A 1 306 ? 5.272 15.145 -6.684 1.00 83.31 306 PRO A C 1
ATOM 2413 O O . PRO A 1 306 ? 4.978 16.195 -6.119 1.00 83.31 306 PRO A O 1
ATOM 2416 N N . LEU A 1 307 ? 5.851 14.132 -6.029 1.00 86.62 307 LEU A N 1
ATOM 2417 C CA . LEU A 1 307 ? 6.266 14.168 -4.629 1.00 86.62 307 LEU A CA 1
ATOM 2418 C C . LEU A 1 307 ? 7.752 13.817 -4.507 1.00 86.62 307 LEU A C 1
ATOM 2420 O O . LEU A 1 307 ? 8.224 12.868 -5.128 1.00 86.62 307 LEU A O 1
ATOM 2424 N N . ASP A 1 308 ? 8.448 14.505 -3.607 1.00 87.44 308 ASP A N 1
ATOM 2425 C CA . ASP A 1 308 ? 9.874 14.335 -3.285 1.00 87.44 308 ASP A CA 1
ATOM 2426 C C . ASP A 1 308 ? 10.139 13.290 -2.175 1.00 87.44 308 ASP A C 1
ATOM 2428 O O . ASP A 1 308 ? 11.227 13.198 -1.596 1.00 87.44 308 ASP A O 1
ATOM 2432 N N . ILE A 1 309 ? 9.129 12.485 -1.835 1.00 88.50 309 ILE A N 1
ATOM 2433 C CA . ILE A 1 309 ? 9.203 11.506 -0.749 1.00 88.50 309 ILE A CA 1
ATOM 2434 C C . ILE A 1 309 ? 9.938 10.228 -1.179 1.00 88.50 309 ILE A C 1
ATOM 2436 O O . ILE A 1 309 ? 9.621 9.612 -2.194 1.00 88.50 309 ILE A O 1
ATOM 2440 N N . THR A 1 310 ? 10.871 9.784 -0.338 1.00 88.00 310 THR A N 1
ATOM 2441 C CA . THR A 1 310 ? 11.664 8.561 -0.497 1.00 88.00 310 THR A CA 1
ATOM 2442 C C . THR A 1 310 ? 11.660 7.754 0.802 1.00 88.00 310 THR A C 1
ATOM 2444 O O . THR A 1 310 ? 11.374 8.292 1.879 1.00 88.00 310 THR A O 1
ATOM 2447 N N . THR A 1 311 ? 12.057 6.480 0.748 1.00 86.25 311 THR A N 1
ATOM 2448 C CA . THR A 1 311 ? 12.273 5.642 1.945 1.00 86.25 311 THR A CA 1
ATOM 2449 C C . THR A 1 311 ? 13.220 6.353 2.929 1.00 86.25 311 THR A C 1
ATOM 2451 O O . THR A 1 311 ? 12.961 6.404 4.129 1.00 86.25 311 THR A O 1
ATOM 2454 N N . SER A 1 312 ? 14.255 7.030 2.426 1.00 84.94 312 SER A N 1
ATOM 2455 C CA . SER A 1 312 ? 15.206 7.827 3.208 1.00 84.94 312 SER A CA 1
ATOM 2456 C C . SER A 1 312 ? 14.588 9.062 3.870 1.00 84.94 312 SER A C 1
ATOM 2458 O O . SER A 1 312 ? 14.929 9.367 5.016 1.00 84.94 312 SER A O 1
ATOM 2460 N N . THR A 1 313 ? 13.696 9.802 3.198 1.00 88.50 313 THR A N 1
ATOM 2461 C CA . THR A 1 313 ? 12.996 10.929 3.847 1.00 88.50 313 THR A CA 1
ATOM 2462 C C . THR A 1 313 ? 12.017 10.431 4.908 1.00 88.50 313 THR A C 1
ATOM 2464 O O . THR A 1 313 ? 11.916 11.050 5.966 1.00 88.50 313 THR A O 1
ATOM 2467 N N . ILE A 1 314 ? 11.366 9.284 4.692 1.00 89.69 314 ILE A N 1
ATOM 2468 C CA . ILE A 1 314 ? 10.494 8.640 5.688 1.00 89.69 314 ILE A CA 1
ATOM 2469 C C . ILE A 1 314 ? 11.288 8.230 6.927 1.00 89.69 314 ILE A C 1
ATOM 2471 O O . ILE A 1 314 ? 10.899 8.595 8.036 1.00 89.69 314 ILE A O 1
ATOM 2475 N N . ILE A 1 315 ? 12.420 7.542 6.746 1.00 86.50 315 ILE A N 1
ATOM 2476 C CA . ILE A 1 315 ? 13.299 7.145 7.851 1.00 86.50 315 ILE A CA 1
ATOM 2477 C C . ILE A 1 315 ? 13.724 8.384 8.648 1.00 86.50 315 ILE A C 1
ATOM 2479 O O . ILE A 1 315 ? 13.542 8.414 9.863 1.00 86.50 315 ILE A O 1
ATOM 2483 N N . ARG A 1 316 ? 14.196 9.448 7.978 1.00 86.94 316 ARG A N 1
ATOM 2484 C CA . ARG A 1 316 ? 14.574 10.708 8.647 1.00 86.94 316 ARG A CA 1
ATOM 2485 C C . ARG A 1 316 ? 13.425 11.314 9.456 1.00 86.94 316 ARG A C 1
ATOM 2487 O O . ARG A 1 316 ? 13.637 11.689 10.605 1.00 86.94 316 ARG A O 1
ATOM 2494 N N . ARG A 1 317 ? 12.214 11.369 8.889 1.00 89.06 317 ARG A N 1
ATOM 2495 C CA . ARG A 1 317 ? 11.011 11.899 9.561 1.00 89.06 317 ARG A CA 1
ATOM 2496 C C . ARG A 1 317 ? 10.582 11.068 10.769 1.00 89.06 317 ARG A C 1
ATOM 2498 O O . ARG A 1 317 ? 10.017 11.613 11.714 1.00 89.06 317 ARG A O 1
ATOM 2505 N N . ILE A 1 318 ? 10.789 9.755 10.734 1.00 86.00 318 ILE A N 1
ATOM 2506 C CA . ILE A 1 318 ? 10.455 8.867 11.852 1.00 86.00 318 ILE A CA 1
ATOM 2507 C C . ILE A 1 318 ? 11.497 9.010 12.960 1.00 86.00 318 ILE A C 1
ATOM 2509 O O . ILE A 1 318 ? 11.128 9.172 14.121 1.00 86.00 318 ILE A O 1
ATOM 2513 N N . VAL A 1 319 ? 12.783 9.036 12.602 1.00 82.81 319 VAL A N 1
ATOM 2514 C CA . VAL A 1 319 ? 13.887 9.241 13.549 1.00 82.81 319 VAL A CA 1
ATOM 2515 C C . VAL A 1 319 ? 13.771 10.594 14.247 1.00 82.81 319 VAL A C 1
ATOM 2517 O O . VAL A 1 319 ? 13.901 10.655 15.464 1.00 82.81 319 VAL A O 1
ATOM 2520 N N . SER A 1 320 ? 13.455 11.672 13.521 1.00 85.31 320 SER A N 1
ATOM 2521 C CA . SER A 1 320 ? 13.301 13.005 14.122 1.00 85.31 320 SER A CA 1
ATOM 2522 C C . SER A 1 320 ? 12.160 13.081 15.144 1.00 85.31 320 SER A C 1
ATOM 2524 O O . SER A 1 320 ? 12.168 13.949 16.006 1.00 85.31 320 SER A O 1
ATOM 2526 N N . ASN A 1 321 ? 11.182 12.174 15.057 1.00 84.38 321 ASN A N 1
ATOM 2527 C CA . ASN A 1 321 ? 10.029 12.092 15.956 1.00 84.38 321 ASN A CA 1
ATOM 2528 C C . ASN A 1 321 ? 10.110 10.895 16.924 1.00 84.38 321 ASN A C 1
ATOM 2530 O O . ASN A 1 321 ? 9.117 10.533 17.561 1.00 84.38 321 ASN A O 1
ATOM 2534 N N . HIS A 1 322 ? 11.284 10.269 17.036 1.00 80.19 322 HIS A N 1
ATOM 2535 C CA . HIS A 1 322 ? 11.492 9.023 17.768 1.00 80.19 322 HIS A CA 1
ATOM 2536 C C . HIS A 1 322 ? 11.093 9.108 19.249 1.00 80.19 322 HIS A C 1
ATOM 2538 O O . HIS A 1 322 ? 10.405 8.219 19.745 1.00 80.19 322 HIS A O 1
ATOM 2544 N N . GLU A 1 323 ? 11.459 10.180 19.955 1.00 77.00 323 GLU A N 1
ATOM 2545 C CA . GLU A 1 323 ? 11.138 10.316 21.384 1.00 77.00 323 GLU A CA 1
ATOM 2546 C C . GLU A 1 323 ? 9.627 10.390 21.641 1.00 77.00 323 GLU A C 1
ATOM 2548 O O . GLU A 1 323 ? 9.105 9.776 22.574 1.00 77.00 323 GLU A O 1
ATOM 2553 N N . ALA A 1 324 ? 8.901 11.121 20.790 1.00 81.12 324 ALA A N 1
ATOM 2554 C CA . ALA A 1 324 ? 7.447 11.203 20.864 1.00 81.12 324 ALA A CA 1
ATOM 2555 C C . ALA A 1 324 ? 6.801 9.840 20.561 1.00 81.12 324 ALA A C 1
ATOM 2557 O O . ALA A 1 324 ? 5.837 9.442 21.221 1.00 81.12 324 ALA A O 1
ATOM 2558 N N . TYR A 1 325 ? 7.360 9.102 19.596 1.00 78.31 325 TYR A N 1
ATOM 2559 C CA . TYR A 1 325 ? 6.933 7.744 19.275 1.00 78.31 325 TYR A CA 1
ATOM 2560 C C . TYR A 1 325 ? 7.122 6.789 20.461 1.00 78.31 325 TYR A C 1
ATOM 2562 O O . TYR A 1 325 ? 6.175 6.079 20.805 1.00 78.31 325 TYR A O 1
ATOM 2570 N N . GLN A 1 326 ? 8.295 6.805 21.104 1.00 78.81 326 GLN A N 1
ATOM 2571 C CA . GLN A 1 326 ? 8.608 5.952 22.255 1.00 78.81 326 GLN A CA 1
ATOM 2572 C C . GLN A 1 326 ? 7.636 6.186 23.410 1.00 78.81 326 GLN A C 1
ATOM 2574 O O . GLN A 1 326 ? 6.954 5.253 23.829 1.00 78.81 326 GLN A O 1
ATOM 2579 N N . LYS A 1 327 ? 7.467 7.444 23.838 1.00 82.62 327 LYS A N 1
ATOM 2580 C CA . LYS A 1 327 ? 6.548 7.803 24.933 1.00 82.62 327 LYS A CA 1
ATOM 2581 C C . LYS A 1 327 ? 5.110 7.354 24.664 1.00 82.62 327 LYS A C 1
ATOM 2583 O O . LYS A 1 327 ? 4.389 6.961 25.578 1.00 82.62 327 LYS A O 1
ATOM 2588 N N . ARG A 1 328 ? 4.656 7.435 23.410 1.00 80.56 328 ARG A N 1
ATOM 2589 C CA . ARG A 1 328 ? 3.321 6.965 23.012 1.00 80.56 328 ARG A CA 1
ATOM 2590 C C . ARG A 1 328 ? 3.225 5.438 23.051 1.00 80.56 328 ARG A C 1
ATOM 2592 O O . ARG A 1 328 ? 2.201 4.920 23.487 1.00 80.56 328 ARG A O 1
ATOM 2599 N N . ASN A 1 329 ? 4.258 4.734 22.593 1.00 79.31 329 ASN A N 1
ATOM 2600 C CA . ASN A 1 329 ? 4.270 3.275 22.561 1.00 79.31 329 ASN A CA 1
ATOM 2601 C C . ASN A 1 329 ? 4.313 2.679 23.978 1.00 79.31 329 ASN A C 1
ATOM 2603 O O . ASN A 1 329 ? 3.538 1.778 24.265 1.00 79.31 329 ASN A O 1
ATOM 2607 N N . GLU A 1 330 ? 5.094 3.266 24.889 1.00 81.44 330 GLU A N 1
ATOM 2608 C CA . GLU A 1 330 ? 5.116 2.890 26.313 1.00 81.44 330 GLU A CA 1
ATOM 2609 C C . GLU A 1 330 ? 3.733 3.031 26.969 1.00 81.44 330 GLU A C 1
ATOM 2611 O O . GLU A 1 330 ? 3.274 2.137 27.680 1.00 81.44 330 GLU A O 1
ATOM 2616 N N . LYS A 1 331 ? 3.021 4.136 26.693 1.00 80.75 331 LYS A N 1
ATOM 2617 C CA . LYS A 1 331 ? 1.640 4.329 27.168 1.00 80.75 331 LYS A CA 1
ATOM 2618 C C . LYS A 1 331 ? 0.695 3.265 26.615 1.00 80.75 331 LYS A C 1
ATOM 2620 O O . LYS A 1 331 ? -0.137 2.750 27.362 1.00 80.75 331 LYS A O 1
ATOM 2625 N N . LYS A 1 332 ? 0.825 2.943 25.323 1.00 80.19 332 LYS A N 1
ATOM 2626 C CA . LYS A 1 332 ? 0.021 1.913 24.661 1.00 80.19 332 LYS A CA 1
ATOM 2627 C C . LYS A 1 332 ? 0.268 0.540 25.293 1.00 80.19 332 LYS A C 1
ATOM 2629 O O . LYS A 1 332 ? -0.686 -0.074 25.758 1.00 80.19 332 LYS A O 1
ATOM 2634 N N . GLU A 1 333 ? 1.520 0.111 25.403 1.00 81.50 333 GLU A N 1
ATOM 2635 C CA . GLU A 1 333 ? 1.894 -1.175 26.008 1.00 81.50 333 GLU A CA 1
ATOM 2636 C C . GLU A 1 333 ? 1.419 -1.287 27.462 1.00 81.50 333 GLU A C 1
ATOM 2638 O O . GLU A 1 333 ? 0.869 -2.312 27.862 1.00 81.50 333 GLU A O 1
ATOM 2643 N N . ALA A 1 334 ? 1.542 -0.213 28.249 1.00 81.88 334 ALA A N 1
ATOM 2644 C CA . ALA A 1 334 ? 1.024 -0.185 29.614 1.00 81.88 334 ALA A CA 1
ATOM 2645 C C . ALA A 1 334 ? -0.509 -0.330 29.666 1.00 81.88 334 ALA A C 1
ATOM 2647 O O . ALA A 1 334 ? -1.030 -0.996 30.561 1.00 81.88 334 ALA A O 1
ATOM 2648 N N . SER A 1 335 ? -1.236 0.286 28.727 1.00 76.75 335 SER A N 1
ATOM 2649 C CA . SER A 1 335 ? -2.698 0.165 28.638 1.00 76.75 335 SER A CA 1
ATOM 2650 C C . SER A 1 335 ? -3.149 -1.228 28.190 1.00 76.75 335 SER A C 1
ATOM 2652 O O . SER A 1 335 ? -4.055 -1.795 28.798 1.00 76.75 335 SER A O 1
ATOM 2654 N N . GLU A 1 336 ? -2.470 -1.818 27.202 1.00 79.62 336 GLU A N 1
ATOM 2655 C CA . GLU A 1 336 ? -2.737 -3.175 26.721 1.00 79.62 336 GLU A CA 1
ATOM 2656 C C . GLU A 1 336 ? -2.452 -4.203 27.816 1.00 79.62 336 GLU A C 1
ATOM 2658 O O . GLU A 1 336 ? -3.291 -5.059 28.085 1.00 79.62 336 GLU A O 1
ATOM 2663 N N . LYS A 1 337 ? -1.321 -4.073 28.519 1.00 80.75 337 LYS A N 1
ATOM 2664 C CA . LYS A 1 337 ? -0.982 -4.942 29.649 1.00 80.75 337 LYS A CA 1
ATOM 2665 C C . LYS A 1 337 ? -2.058 -4.901 30.737 1.00 80.75 337 LYS A C 1
ATOM 2667 O O . LYS A 1 337 ? -2.553 -5.948 31.131 1.00 80.75 337 LYS A O 1
ATOM 2672 N N . LYS A 1 338 ? -2.493 -3.707 31.160 1.00 81.25 338 LYS A N 1
ATOM 2673 C CA . LYS A 1 338 ? -3.589 -3.554 32.139 1.00 81.25 338 LYS A CA 1
ATOM 2674 C C . LYS A 1 338 ? -4.896 -4.195 31.662 1.00 81.25 338 LYS A C 1
ATOM 2676 O O . LYS A 1 338 ? -5.611 -4.796 32.462 1.00 81.25 338 LYS A O 1
ATOM 2681 N N . TYR A 1 339 ? -5.219 -4.064 30.377 1.00 75.75 339 TYR A N 1
ATOM 2682 C CA . TYR A 1 339 ? -6.400 -4.692 29.787 1.00 75.75 339 TYR A CA 1
ATOM 2683 C C . TYR A 1 339 ? -6.325 -6.224 29.841 1.00 75.75 339 TYR A C 1
ATOM 2685 O O . TYR A 1 339 ? -7.283 -6.864 30.264 1.00 75.75 339 TYR A O 1
ATOM 2693 N N . TYR A 1 340 ? -5.191 -6.821 29.467 1.00 76.88 340 TYR A N 1
ATOM 2694 C CA . TYR A 1 340 ? -5.041 -8.279 29.498 1.00 76.88 340 TYR A CA 1
ATOM 2695 C C . TYR A 1 340 ? -4.929 -8.833 30.922 1.00 76.88 340 TYR A C 1
ATOM 2697 O O . TYR A 1 340 ? -5.528 -9.867 31.200 1.00 76.88 340 TYR A O 1
ATOM 2705 N N . ASP A 1 341 ? -4.263 -8.121 31.836 1.00 80.56 341 ASP A N 1
ATOM 2706 C CA . ASP A 1 341 ? -4.162 -8.501 33.252 1.00 80.56 341 ASP A CA 1
ATOM 2707 C C . ASP A 1 341 ? -5.533 -8.454 33.959 1.00 80.56 341 ASP A C 1
ATOM 2709 O O . ASP A 1 341 ? -5.787 -9.231 34.878 1.00 80.56 341 ASP A O 1
ATOM 2713 N N . SER A 1 342 ? -6.435 -7.555 33.538 1.00 71.31 342 SER A N 1
ATOM 2714 C CA . SER A 1 342 ? -7.791 -7.440 34.103 1.00 71.31 342 SER A CA 1
ATOM 2715 C C . SER A 1 342 ? -8.814 -8.385 33.469 1.00 71.31 342 SER A C 1
ATOM 2717 O O . SER A 1 342 ? -9.914 -8.547 34.003 1.00 71.31 342 SER A O 1
ATOM 2719 N N . LYS A 1 343 ? -8.475 -9.035 32.350 1.00 65.75 343 LYS A N 1
ATOM 2720 C CA . LYS A 1 343 ? -9.367 -9.966 31.664 1.00 65.75 343 LYS A CA 1
ATOM 2721 C C . LYS A 1 343 ? -9.291 -11.336 32.340 1.00 65.75 343 LYS A C 1
ATOM 2723 O O . LYS A 1 343 ? -8.404 -12.136 32.059 1.00 65.75 343 LYS A O 1
ATOM 2728 N N . SER A 1 344 ? -10.249 -11.640 33.211 1.00 49.44 344 SER A N 1
ATOM 2729 C CA . SER A 1 344 ? -10.508 -13.019 33.628 1.00 49.44 344 SER A CA 1
ATOM 2730 C C . SER A 1 344 ? -10.874 -13.835 32.385 1.00 49.44 344 SER A C 1
ATOM 2732 O O . SER A 1 344 ? -11.806 -13.491 31.657 1.00 49.44 344 SER A O 1
ATOM 2734 N N . PHE A 1 345 ? -10.098 -14.881 32.088 1.00 42.09 345 PHE A N 1
ATOM 2735 C CA . PHE A 1 345 ? -10.363 -15.769 30.958 1.00 42.09 345 PHE A CA 1
ATOM 2736 C C . PHE A 1 345 ? -11.774 -16.349 31.096 1.00 42.09 345 PHE A C 1
ATOM 2738 O O . PHE A 1 345 ? -12.038 -17.167 31.974 1.00 42.09 345 PHE A O 1
ATOM 2745 N N . VAL A 1 346 ? -12.684 -15.916 30.227 1.00 41.81 346 VAL A N 1
ATOM 2746 C CA . VAL A 1 346 ? -13.966 -16.590 30.042 1.00 41.81 346 VAL A CA 1
ATOM 2747 C C . VAL A 1 346 ? -13.673 -17.773 29.128 1.00 41.81 346 VAL A C 1
ATOM 2749 O O . VAL A 1 346 ? -13.432 -17.588 27.934 1.00 41.81 346 VAL A O 1
ATOM 2752 N N . ASN A 1 347 ? -13.620 -18.977 29.700 1.00 33.97 347 ASN A N 1
ATOM 2753 C CA . A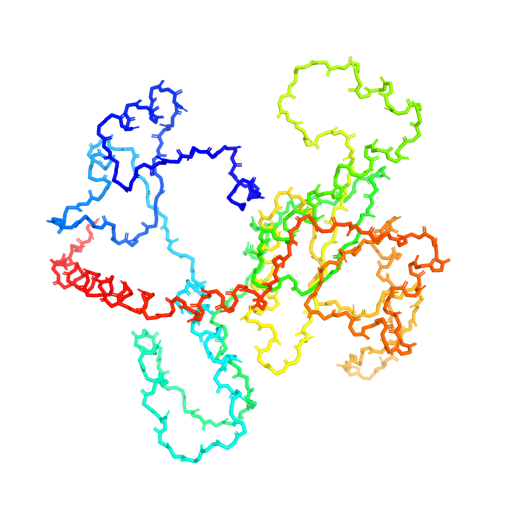SN A 1 347 ? -13.677 -20.203 28.912 1.00 33.97 347 ASN A CA 1
ATOM 2754 C C . ASN A 1 347 ? -15.016 -20.187 28.165 1.00 33.97 347 ASN A C 1
ATOM 2756 O O . ASN A 1 347 ? -16.065 -20.122 28.801 1.00 33.97 347 ASN A O 1
ATOM 2760 N N . GLY A 1 348 ? -14.968 -20.158 26.834 1.00 35.31 348 GLY A N 1
ATOM 2761 C CA . GLY A 1 348 ? -16.167 -20.290 26.013 1.00 35.31 348 GLY A CA 1
ATOM 2762 C C . GLY A 1 348 ? -16.727 -21.704 26.140 1.00 35.31 348 GLY A C 1
ATOM 2763 O O . GLY A 1 348 ? -15.968 -22.663 25.993 1.00 35.31 348 GLY A O 1
ATOM 2764 N N . GLU A 1 349 ? -18.023 -21.800 26.438 1.00 28.73 349 GLU A N 1
ATOM 2765 C CA . GLU A 1 349 ? -18.845 -22.983 26.147 1.00 28.73 349 GLU A CA 1
ATOM 2766 C C . GLU A 1 349 ? -19.091 -23.124 24.641 1.00 28.73 349 GLU A C 1
ATOM 2768 O O . GLU A 1 349 ? -19.212 -22.076 23.955 1.00 28.73 349 GLU A O 1
#

Sequence (349 aa):
MVRAVKWVDDVIPDAPYAITEDFMNKLFNEYNIDYIIHGDDPCLLPDGTDAYALAKKAGRYKQIKRTEGVSTTDIVGRMLLCVRERPVSDNQSHSSLQRQFSHGHGQNIDDSGFGNGTKISHFLPTSRRIVQFSNGRGPGPDSRVVYIDGAFDLFHAGHVECIYGFFNVDIATCSRAWRFLACGHSHRSDHKHFFSHSCLIFLSSTRGPHRPIMNLHERSLSVLACRYVDEVIIGAPWHISKDMDRLVITCCNFSCQPGYVCVITTFNISLVVHGTIAENMDYTEDDSNPYAAPIAMGIYHKLDSPLDITTSTIIRRIVSNHEAYQKRNEKKEASEKKYYDSKSFVNGE

Organism: Aegilops tauschii (NCBI:txid37682)

Secondary structure (DSSP, 8-state):
-GGGBTT-----TT--SS--HHHHHIIIIIS----EEEESS--B-TTS-BTTHHHHHTT-EEEEPPPTT--HHHHHHHHHHHHHT--SS-----TTSSSTT--SS------------SS-------HHHHHHHS---PPPTT-EEEEEEE--TT--HHHHHHHHHHHHHHHHHS-HHHHHHHTS------TT-S--EEEEEEE-S--STT--SS-HHHHHHHHHTBTT--EEEES--SS--SSS-S------TT--------HHHHTTEEEEEEES--S--GGGTSS--TTHHHHHTT-EEEEP-S----HHHHHHHHHTTHHHHHHHHHHHHHHHHHHHHH-------